Protein AF-A0A2P2JNW7-F1 (afdb_monomer)

Sequence (294 aa):
MGSSSSLTTTSSTQQMDSSTATILDMIHTLRSAFRAVDFAQVEANLVAREGAWKRAVKAKETEMRMIKKNYQILKHDLETRVKEMEIVEENYNINKLEVSKLNDEINKRDLQILGLKESKSRAENEVERYRKKFQELDERILILEKDLLLNSGEPPGLKSATISMDELEEKNASENGKKCEKIDNGKAEAWLSDTAGNINLEVNEQNANEETGCKRPLPEDVVDIVDSDDDHPPHDICSVKKHKSLCQLIEHISSVSCSTSSSSDSDDDMDSLLEIPFLAPMFLQGKQAKTSQR

pLDDT: mean 71.57, std 22.51, range [39.97, 98.75]

Solvent-accessible surface area (backbone atoms only — not comparable to full-atom values): 19919 Å² total; per-residue (Å²): 133,88,79,89,80,85,83,83,90,77,89,89,65,75,71,61,56,58,55,51,49,51,51,50,50,50,51,48,50,55,55,61,72,52,48,72,65,59,54,51,52,52,50,52,51,50,53,51,50,52,53,51,49,55,51,51,52,51,52,51,53,52,50,53,52,50,53,54,51,51,50,53,52,52,51,52,51,51,57,50,53,50,53,54,48,52,52,52,52,51,50,50,53,52,52,52,51,51,52,51,51,51,49,54,52,49,54,53,49,51,54,50,52,51,54,50,51,52,51,49,52,54,51,54,54,49,52,53,52,52,50,51,54,49,52,57,48,53,54,50,49,57,50,51,54,53,52,48,65,69,67,61,76,71,72,97,82,76,91,75,79,85,80,81,84,84,79,77,86,76,86,86,83,77,76,93,70,78,77,82,69,85,75,87,69,84,81,91,78,87,79,86,80,92,75,88,83,91,79,89,80,88,80,88,83,90,85,89,80,84,90,83,81,96,73,83,84,78,94,86,76,84,75,81,80,80,81,79,82,75,84,73,81,83,77,85,83,82,74,92,76,76,86,70,53,75,69,58,57,56,52,55,66,62,56,70,77,73,75,88,76,83,77,90,80,81,90,82,87,88,83,84,86,80,86,76,81,80,84,74,84,82,78,84,80,84,85,89,84,77,93,79,88,127

Secondary structure (DSSP, 8-state):
-----------SSHHHHHHHHHHHHHHHHHHHHS-HHHHHHHHHHHHHHHHHHHHHHHHHHHHHHHHHHHHHHHHHHHHHHHHHHHHHHHHHHHHHHHHHHHHHHHHHHHHHHHHHHHHHHHHHHHHHHHHHHHHHHHHHHHHHHHHHHHHS---S--------SS----S--------------------------------------------PPP--------------PPP----------HHHHHHHHHHTTS------------------------------------

Structure (mmCIF, N/CA/C/O backbone):
data_AF-A0A2P2JNW7-F1
#
_entry.id   AF-A0A2P2JNW7-F1
#
loop_
_atom_site.group_PDB
_atom_site.id
_atom_site.type_symbol
_atom_site.label_atom_id
_atom_site.label_alt_id
_atom_site.label_comp_id
_atom_site.label_asym_id
_atom_site.label_entity_id
_atom_site.label_seq_id
_atom_site.pdbx_PDB_ins_code
_atom_site.Cartn_x
_atom_site.Cartn_y
_atom_site.Cartn_z
_atom_site.occupancy
_atom_site.B_iso_or_equiv
_atom_site.auth_seq_id
_atom_site.auth_comp_id
_atom_site.auth_asym_id
_atom_site.auth_atom_id
_atom_site.pdbx_PDB_model_num
ATOM 1 N N . MET A 1 1 ? 99.108 -25.849 -93.444 1.00 42.59 1 MET A N 1
ATOM 2 C CA . MET A 1 1 ? 97.964 -25.939 -94.373 1.00 42.59 1 MET A CA 1
ATOM 3 C C . MET A 1 1 ? 96.750 -26.414 -93.600 1.00 42.59 1 MET A C 1
ATOM 5 O O . MET A 1 1 ? 96.892 -27.403 -92.901 1.00 42.59 1 MET A O 1
ATOM 9 N N . GLY A 1 2 ? 95.619 -25.718 -93.769 1.00 44.12 2 GLY A N 1
ATOM 10 C CA . GLY A 1 2 ? 94.263 -26.164 -93.416 1.00 44.12 2 GLY A CA 1
ATOM 11 C C . GLY A 1 2 ? 93.912 -26.130 -91.923 1.00 44.12 2 GLY A C 1
ATOM 12 O O . GLY A 1 2 ? 94.710 -26.531 -91.094 1.00 44.12 2 GLY A O 1
ATOM 13 N N . SER A 1 3 ? 92.746 -25.677 -91.478 1.00 43.59 3 SER A N 1
ATOM 14 C CA . SER A 1 3 ? 91.597 -25.100 -92.169 1.00 43.59 3 SER A CA 1
ATOM 15 C C . SER A 1 3 ? 90.779 -24.334 -91.135 1.00 43.59 3 SER A C 1
ATOM 17 O O . SER A 1 3 ? 90.562 -24.801 -90.020 1.00 43.59 3 SER A O 1
ATOM 19 N N . SER A 1 4 ? 90.322 -23.157 -91.535 1.00 49.28 4 SER A N 1
ATOM 20 C CA . SER A 1 4 ? 89.314 -22.350 -90.864 1.00 49.28 4 SER A CA 1
ATOM 21 C C . SER A 1 4 ? 87.972 -23.088 -90.844 1.00 49.28 4 SER A C 1
ATOM 23 O O . SER A 1 4 ? 87.576 -23.688 -91.842 1.00 49.28 4 SER A O 1
ATOM 25 N N . SER A 1 5 ? 87.227 -22.995 -89.745 1.00 49.88 5 SER A N 1
ATOM 26 C CA . SER A 1 5 ? 85.776 -23.209 -89.743 1.00 49.88 5 SER A CA 1
ATOM 27 C C . SER A 1 5 ? 85.146 -22.266 -88.729 1.00 49.88 5 SER A C 1
ATOM 29 O O . SER A 1 5 ? 85.148 -22.502 -87.526 1.00 49.88 5 SER A O 1
ATOM 31 N N . SER A 1 6 ? 84.664 -21.146 -89.259 1.00 47.56 6 SER A N 1
ATOM 32 C CA . SER A 1 6 ? 83.781 -20.196 -88.600 1.00 47.56 6 SER A CA 1
ATOM 33 C C . SER A 1 6 ? 82.378 -20.798 -88.514 1.00 47.56 6 SER A C 1
ATOM 35 O O . SER A 1 6 ? 81.739 -20.998 -89.548 1.00 47.56 6 SER A O 1
ATOM 37 N N . LEU A 1 7 ? 81.892 -21.063 -87.301 1.00 45.09 7 LEU A N 1
ATOM 38 C CA . LEU A 1 7 ? 80.475 -21.322 -87.065 1.00 45.09 7 LEU A CA 1
ATOM 39 C C . LEU A 1 7 ? 79.761 -19.981 -86.862 1.00 45.09 7 LEU A C 1
ATOM 41 O O . LEU A 1 7 ? 79.966 -19.287 -85.869 1.00 45.09 7 LEU A O 1
ATOM 45 N N . THR A 1 8 ? 78.937 -19.616 -87.834 1.00 44.38 8 THR A N 1
ATOM 46 C CA . THR A 1 8 ? 77.985 -18.507 -87.784 1.00 44.38 8 THR A CA 1
ATOM 47 C C . THR A 1 8 ? 76.773 -18.898 -86.939 1.00 44.38 8 THR A C 1
ATOM 49 O O . THR A 1 8 ? 75.905 -19.635 -87.399 1.00 44.38 8 THR A O 1
ATOM 52 N N . THR A 1 9 ? 76.688 -18.383 -85.712 1.00 43.97 9 THR A N 1
ATOM 53 C CA . THR A 1 9 ? 75.451 -18.317 -84.921 1.00 43.97 9 THR A CA 1
ATOM 54 C C . THR A 1 9 ? 74.726 -17.010 -85.229 1.00 43.97 9 THR A C 1
ATOM 56 O O . THR A 1 9 ? 74.887 -15.996 -84.557 1.00 43.97 9 THR A O 1
ATOM 59 N N . THR A 1 10 ? 73.905 -17.033 -86.271 1.00 52.47 10 THR A N 1
ATOM 60 C CA . THR A 1 10 ? 72.852 -16.038 -86.501 1.00 52.47 10 THR A CA 1
ATOM 61 C C . THR A 1 10 ? 71.503 -16.741 -86.452 1.00 52.47 10 THR A C 1
ATOM 63 O O . THR A 1 10 ? 71.394 -17.864 -86.938 1.00 52.47 10 THR A O 1
ATOM 66 N N . SER A 1 11 ? 70.499 -16.036 -85.918 1.00 47.97 11 SER A N 1
ATOM 67 C CA . SER A 1 11 ? 69.059 -16.359 -85.952 1.00 47.97 11 SER A CA 1
ATOM 68 C C . SER A 1 11 ? 68.472 -17.021 -84.700 1.00 47.97 11 SER A C 1
ATOM 70 O O . SER A 1 11 ? 67.958 -18.130 -84.753 1.00 47.97 11 SER A O 1
ATOM 72 N N . SER A 1 12 ? 68.459 -16.301 -83.573 1.00 47.50 12 SER A N 1
ATOM 73 C CA . SER A 1 12 ? 67.476 -16.543 -82.499 1.00 47.50 12 SER A CA 1
ATOM 74 C C . SER A 1 12 ? 67.162 -15.267 -81.704 1.00 47.50 12 SER A C 1
ATOM 76 O O . SER A 1 12 ? 67.052 -15.294 -80.482 1.00 47.50 12 SER A O 1
ATOM 78 N N . THR A 1 13 ? 67.043 -14.132 -82.398 1.00 49.69 13 THR A N 1
ATOM 79 C CA . THR A 1 13 ? 66.748 -12.830 -81.766 1.00 49.69 13 THR A CA 1
ATOM 80 C C . THR A 1 13 ? 65.438 -12.210 -82.269 1.00 49.69 13 THR A C 1
ATOM 82 O O . THR A 1 13 ? 64.866 -11.383 -81.584 1.00 49.69 13 THR A O 1
ATOM 85 N N . GLN A 1 14 ? 64.872 -12.659 -83.399 1.00 49.69 14 GLN A N 1
ATOM 86 C CA . GLN A 1 14 ? 63.665 -12.043 -83.986 1.00 49.69 14 GLN A CA 1
ATOM 87 C C . GLN A 1 14 ? 62.316 -12.558 -83.447 1.00 49.69 14 GLN A C 1
ATOM 89 O O . GLN A 1 14 ? 61.286 -11.933 -83.693 1.00 49.69 14 GLN A O 1
ATOM 94 N N . GLN A 1 15 ? 62.278 -13.678 -82.717 1.00 50.31 15 GLN A N 1
ATOM 95 C CA . GLN A 1 15 ? 61.014 -14.236 -82.208 1.00 50.31 15 GLN A CA 1
ATOM 96 C C . GLN A 1 15 ? 60.636 -13.710 -80.809 1.00 50.31 15 GLN A C 1
ATOM 98 O O . GLN A 1 15 ? 59.459 -13.726 -80.456 1.00 50.31 15 GLN A O 1
ATOM 103 N N . MET A 1 16 ? 61.595 -13.187 -80.031 1.00 53.59 16 MET A N 1
ATOM 104 C CA . MET A 1 16 ? 61.292 -12.554 -78.738 1.00 53.59 16 MET A CA 1
ATOM 105 C C . M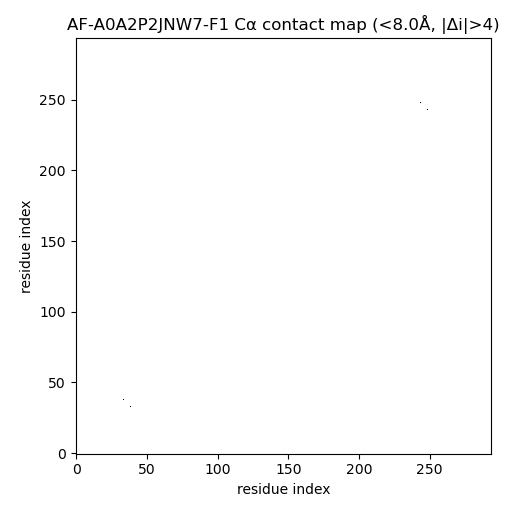ET A 1 16 ? 60.635 -11.180 -78.903 1.00 53.59 16 MET A C 1
ATOM 107 O O . MET A 1 16 ? 59.747 -10.842 -78.123 1.00 53.59 16 MET A O 1
ATOM 111 N N . ASP A 1 17 ? 60.969 -10.424 -79.946 1.00 58.31 17 ASP A N 1
ATOM 112 C CA . ASP A 1 17 ? 60.509 -9.036 -80.083 1.00 58.31 17 ASP A CA 1
ATOM 113 C C . ASP A 1 17 ? 59.004 -8.919 -80.399 1.00 58.31 17 ASP A C 1
ATOM 115 O O . ASP A 1 17 ? 58.335 -8.019 -79.894 1.00 58.31 17 ASP A O 1
ATOM 119 N N . SER A 1 18 ? 58.428 -9.867 -81.152 1.00 68.56 18 SER A N 1
ATOM 120 C CA . SER A 1 18 ? 56.989 -9.870 -81.493 1.00 68.56 18 SER A CA 1
ATOM 121 C C . SER A 1 18 ? 56.087 -10.293 -80.327 1.00 68.56 18 SER A C 1
ATOM 123 O O . SER A 1 18 ? 55.027 -9.702 -80.101 1.00 68.56 18 SER A O 1
ATOM 125 N N . SER A 1 19 ? 56.528 -11.283 -79.546 1.00 75.25 19 SER A N 1
ATOM 126 C CA . SER A 1 19 ? 55.846 -11.713 -78.321 1.00 75.25 19 SER A CA 1
ATOM 127 C C . SER A 1 19 ? 55.886 -10.606 -77.267 1.00 75.25 19 SER A C 1
ATOM 129 O O . SER A 1 19 ? 54.864 -10.260 -76.677 1.00 75.25 19 SER A O 1
ATOM 131 N N . THR A 1 20 ? 57.048 -9.964 -77.111 1.00 78.44 20 THR A N 1
ATOM 132 C CA . THR A 1 20 ? 57.220 -8.847 -76.176 1.00 78.44 20 THR A CA 1
ATOM 133 C C . THR A 1 20 ? 56.363 -7.645 -76.582 1.00 78.44 20 THR A C 1
ATOM 135 O O . THR A 1 20 ? 55.715 -7.050 -75.726 1.00 78.44 20 THR A O 1
ATOM 138 N N . ALA A 1 21 ? 56.267 -7.331 -77.878 1.00 78.69 21 ALA A N 1
ATOM 139 C CA . ALA A 1 21 ? 55.388 -6.274 -78.382 1.00 78.69 21 ALA A CA 1
ATOM 140 C C . ALA A 1 21 ? 53.896 -6.570 -78.142 1.00 78.69 21 ALA A C 1
ATOM 142 O O . ALA A 1 21 ? 53.164 -5.691 -77.696 1.00 78.69 21 ALA A O 1
ATOM 143 N N . THR A 1 22 ? 53.454 -7.812 -78.364 1.00 85.69 22 THR A N 1
ATOM 144 C CA . THR A 1 22 ? 52.058 -8.227 -78.123 1.00 85.69 22 THR A CA 1
ATOM 145 C C . THR A 1 22 ? 51.701 -8.145 -76.638 1.00 85.69 22 THR A C 1
ATOM 147 O O . THR A 1 22 ? 50.639 -7.647 -76.271 1.00 85.69 22 THR A O 1
ATOM 150 N N . ILE A 1 23 ? 52.613 -8.576 -75.761 1.00 83.50 23 ILE A N 1
ATOM 151 C CA . ILE A 1 23 ? 52.447 -8.469 -74.308 1.00 83.50 23 ILE A CA 1
ATOM 152 C C . ILE A 1 23 ? 52.393 -6.998 -73.877 1.00 83.50 23 ILE A C 1
ATOM 154 O O . ILE A 1 23 ? 51.550 -6.638 -73.059 1.00 83.50 23 ILE A O 1
ATOM 158 N N . LEU A 1 24 ? 53.242 -6.130 -74.435 1.00 86.62 24 LEU A N 1
ATOM 159 C CA . LEU A 1 24 ? 53.223 -4.694 -74.139 1.00 86.62 24 LEU A CA 1
ATOM 160 C C . LEU A 1 24 ? 51.922 -4.021 -74.592 1.00 86.62 24 LEU A C 1
ATOM 162 O O . LEU A 1 24 ? 51.399 -3.186 -73.856 1.00 86.62 24 LEU A O 1
ATOM 166 N N . ASP A 1 25 ? 51.371 -4.409 -75.741 1.00 87.06 25 ASP A N 1
ATOM 167 C CA . ASP A 1 25 ? 50.099 -3.883 -76.245 1.00 87.06 25 ASP A CA 1
ATOM 168 C C . ASP A 1 25 ? 48.903 -4.376 -75.414 1.00 87.06 25 ASP A C 1
ATOM 170 O O . ASP A 1 25 ? 48.018 -3.599 -75.052 1.00 87.06 25 ASP A O 1
ATOM 174 N N . MET A 1 26 ? 48.926 -5.641 -74.980 1.00 85.38 26 MET A N 1
ATOM 175 C CA . MET A 1 26 ? 47.966 -6.159 -74.001 1.00 85.38 26 MET A CA 1
ATOM 176 C C . MET A 1 26 ? 48.063 -5.412 -72.666 1.00 85.38 26 MET A C 1
ATOM 178 O O . MET A 1 26 ? 47.038 -5.027 -72.106 1.00 85.38 26 MET A O 1
ATOM 182 N N . ILE A 1 27 ? 49.277 -5.165 -72.163 1.00 81.75 27 ILE A N 1
ATOM 183 C CA . ILE A 1 27 ? 49.512 -4.395 -70.932 1.00 81.75 27 ILE A CA 1
ATOM 184 C C . ILE A 1 27 ? 49.021 -2.954 -71.094 1.00 81.75 27 ILE A C 1
ATOM 186 O O . ILE A 1 27 ? 48.422 -2.409 -70.167 1.00 81.75 27 ILE A O 1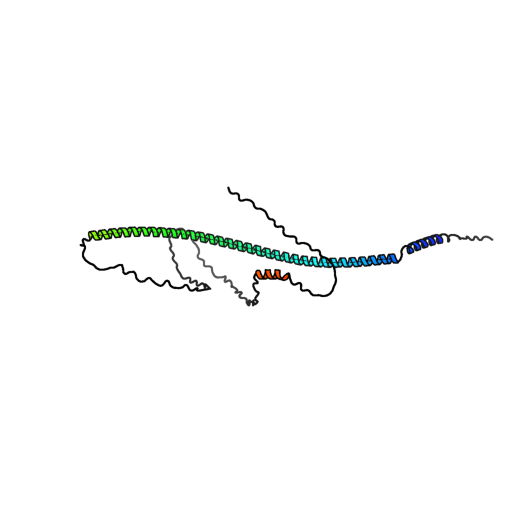
ATOM 190 N N . HIS A 1 28 ? 49.245 -2.330 -72.249 1.00 82.75 28 HIS A N 1
ATOM 191 C CA . HIS A 1 28 ? 48.782 -0.975 -72.531 1.00 82.75 28 HIS A CA 1
ATOM 192 C C . HIS A 1 28 ? 47.255 -0.914 -72.643 1.00 82.75 28 HIS A C 1
ATOM 194 O O . HIS A 1 28 ? 46.634 -0.037 -72.051 1.00 82.75 28 HIS A O 1
ATOM 200 N N . THR A 1 29 ? 46.639 -1.883 -73.319 1.00 83.69 29 THR A N 1
ATOM 201 C CA . THR A 1 29 ? 45.181 -2.021 -73.427 1.00 83.69 29 THR A CA 1
ATOM 202 C C . THR A 1 29 ? 44.550 -2.235 -72.056 1.00 83.69 29 THR A C 1
ATOM 204 O O . THR A 1 29 ? 43.586 -1.558 -71.720 1.00 83.69 29 THR A O 1
ATOM 207 N N . LEU A 1 30 ? 45.132 -3.095 -71.216 1.00 76.88 30 LEU A N 1
ATOM 208 C CA . LEU A 1 30 ? 44.707 -3.287 -69.826 1.00 76.88 30 LEU A CA 1
ATOM 209 C C . LEU A 1 30 ? 44.869 -2.009 -68.998 1.00 76.88 30 LEU A C 1
ATOM 211 O O . LEU A 1 30 ? 43.956 -1.629 -68.272 1.00 76.88 30 LEU A O 1
ATOM 215 N N . ARG A 1 31 ? 46.000 -1.306 -69.128 1.00 76.31 31 ARG A N 1
ATOM 216 C CA . ARG A 1 31 ? 46.229 -0.023 -68.444 1.00 76.31 31 ARG A CA 1
ATOM 217 C C . ARG A 1 31 ? 45.290 1.082 -68.921 1.00 76.31 31 ARG A C 1
ATOM 219 O O . ARG A 1 31 ? 44.914 1.923 -68.120 1.00 76.31 31 ARG A O 1
ATOM 226 N N . SER A 1 32 ? 44.910 1.082 -70.194 1.00 73.06 32 SER A N 1
ATOM 227 C CA . SER A 1 32 ? 43.963 2.038 -70.771 1.00 73.06 32 SER A CA 1
ATOM 228 C C . SER A 1 32 ? 42.509 1.691 -70.432 1.00 73.06 32 SER A C 1
ATOM 230 O O . SER A 1 32 ? 41.686 2.596 -70.282 1.00 73.06 32 SER A O 1
ATOM 232 N N . ALA A 1 33 ? 42.202 0.399 -70.264 1.00 78.88 33 ALA A N 1
ATOM 233 C CA . ALA A 1 33 ? 40.885 -0.095 -69.875 1.00 78.88 33 ALA A CA 1
ATOM 234 C C . ALA A 1 33 ? 40.486 0.352 -68.463 1.00 78.88 33 ALA A C 1
ATOM 236 O O . ALA A 1 33 ? 39.302 0.553 -68.209 1.00 78.88 33 ALA A O 1
ATOM 237 N N . PHE A 1 34 ? 41.456 0.566 -67.571 1.00 80.88 34 PHE A N 1
ATOM 238 C CA . PHE A 1 34 ? 41.206 1.197 -66.282 1.00 80.88 34 PHE A CA 1
ATOM 239 C C . PHE A 1 34 ? 41.558 2.678 -66.336 1.00 80.88 34 PHE A C 1
ATOM 241 O O . PHE A 1 34 ? 42.724 3.070 -66.256 1.00 80.88 34 PHE A O 1
ATOM 248 N N . ARG A 1 35 ? 40.539 3.531 -66.448 1.00 85.88 35 ARG A N 1
ATOM 249 C CA . ARG A 1 35 ? 40.764 4.974 -66.400 1.00 85.88 35 ARG A CA 1
ATOM 250 C C . ARG A 1 35 ? 41.117 5.350 -64.967 1.00 85.88 35 ARG A C 1
ATOM 252 O O . ARG A 1 35 ? 40.464 4.914 -64.024 1.00 85.88 35 ARG A O 1
ATOM 259 N N . ALA A 1 36 ? 42.104 6.227 -64.793 1.00 85.31 36 ALA A N 1
ATOM 260 C CA . ALA A 1 36 ? 42.444 6.783 -63.479 1.00 85.31 36 ALA A CA 1
ATOM 261 C C . ALA A 1 36 ? 41.218 7.386 -62.755 1.00 85.31 36 ALA A C 1
ATOM 263 O O . ALA A 1 36 ? 41.136 7.359 -61.531 1.00 85.31 36 ALA A O 1
ATOM 264 N N . VAL A 1 37 ? 40.238 7.867 -63.528 1.00 88.44 37 VAL A N 1
ATOM 265 C CA . VAL A 1 37 ? 38.952 8.384 -63.043 1.00 88.44 37 VAL A CA 1
ATOM 266 C C . VAL A 1 37 ? 38.117 7.313 -62.332 1.00 88.44 37 VAL A C 1
ATOM 268 O O . VAL A 1 37 ? 37.522 7.607 -61.299 1.00 88.44 37 VAL A O 1
ATOM 271 N N . ASP A 1 38 ? 38.102 6.071 -62.824 1.00 88.19 38 ASP A N 1
ATOM 272 C CA . ASP A 1 38 ? 37.315 4.989 -62.219 1.00 88.19 38 ASP A CA 1
ATOM 273 C C . ASP A 1 38 ? 37.894 4.598 -60.851 1.00 88.19 38 ASP A C 1
ATOM 275 O O . ASP A 1 38 ? 37.152 4.399 -59.888 1.00 88.19 38 ASP A O 1
ATOM 279 N N . PHE A 1 39 ? 39.226 4.569 -60.730 1.00 88.44 39 PHE A N 1
ATOM 280 C CA . PHE A 1 39 ? 39.898 4.345 -59.448 1.00 88.44 39 PHE A CA 1
ATOM 281 C C . PHE A 1 39 ? 39.638 5.474 -58.453 1.00 88.44 39 PHE A C 1
ATOM 283 O O . PHE A 1 39 ? 39.285 5.191 -57.309 1.00 88.44 39 PHE A O 1
ATOM 290 N N . ALA A 1 40 ? 39.743 6.733 -58.887 1.00 90.62 40 ALA A N 1
ATOM 291 C CA . ALA A 1 40 ? 39.442 7.884 -58.038 1.00 90.62 40 ALA A CA 1
ATOM 292 C C . ALA A 1 40 ? 37.983 7.861 -57.547 1.00 90.62 40 ALA A C 1
ATOM 294 O O . ALA A 1 40 ? 37.710 8.159 -56.385 1.00 90.62 40 ALA A O 1
ATOM 295 N N . GLN A 1 41 ? 37.042 7.446 -58.401 1.00 94.31 41 GLN A N 1
ATOM 296 C CA . GLN A 1 41 ? 35.639 7.295 -58.020 1.00 94.31 41 GLN A CA 1
ATOM 297 C C . GLN A 1 41 ? 35.437 6.180 -56.984 1.00 94.31 41 GLN A C 1
ATOM 299 O O . GLN A 1 41 ? 34.681 6.356 -56.026 1.00 94.31 41 GLN A O 1
ATOM 304 N N . VAL A 1 42 ? 36.094 5.030 -57.156 1.00 94.81 42 VAL A N 1
ATOM 305 C CA . VAL A 1 42 ? 36.044 3.932 -56.177 1.00 94.81 42 VAL A CA 1
ATOM 306 C C . VAL A 1 42 ? 36.652 4.370 -54.845 1.00 94.81 42 VAL A C 1
ATOM 308 O O . VAL A 1 42 ? 36.053 4.117 -53.801 1.00 94.81 42 VAL A O 1
ATOM 311 N N . GLU A 1 43 ? 37.786 5.069 -54.867 1.00 95.19 43 GLU A N 1
ATOM 312 C CA . GLU A 1 43 ? 38.432 5.608 -53.670 1.00 95.19 43 GLU A CA 1
ATOM 313 C C . GLU A 1 43 ? 37.521 6.604 -52.942 1.00 95.19 43 GLU A C 1
ATOM 315 O O . GLU A 1 43 ? 37.263 6.441 -51.749 1.00 95.19 43 GLU A O 1
ATOM 320 N N . ALA A 1 44 ? 36.930 7.562 -53.663 1.00 96.44 44 ALA A N 1
ATOM 321 C CA . ALA A 1 44 ? 35.972 8.510 -53.099 1.00 96.44 44 ALA A CA 1
ATOM 322 C C . ALA A 1 44 ? 34.761 7.800 -52.466 1.00 96.44 44 ALA A C 1
ATOM 324 O O . ALA A 1 44 ? 34.348 8.139 -51.354 1.00 96.44 44 ALA A O 1
ATOM 325 N N . ASN A 1 45 ? 34.222 6.772 -53.130 1.00 97.69 45 ASN A N 1
ATOM 326 C CA . ASN A 1 45 ? 33.118 5.968 -52.605 1.00 97.69 45 ASN A CA 1
ATOM 327 C C . ASN A 1 45 ? 33.509 5.200 -51.330 1.00 97.69 45 ASN A C 1
ATOM 329 O O . ASN A 1 45 ? 32.709 5.117 -50.393 1.00 97.69 45 ASN A O 1
ATOM 333 N N . LEU A 1 46 ? 34.720 4.636 -51.277 1.00 97.56 46 LEU A N 1
ATOM 334 C CA . LEU A 1 46 ? 35.229 3.928 -50.101 1.00 97.56 46 LEU A CA 1
ATOM 335 C C . LEU A 1 46 ? 35.428 4.882 -48.920 1.00 97.56 46 LEU A C 1
ATOM 337 O O . LEU A 1 46 ? 34.946 4.581 -47.828 1.00 97.56 46 LEU A O 1
ATOM 341 N N . VAL A 1 47 ? 36.035 6.050 -49.145 1.00 97.94 47 VAL A N 1
ATOM 342 C CA . VAL A 1 47 ? 36.217 7.091 -48.118 1.00 97.94 47 VAL A CA 1
ATOM 343 C C . VAL A 1 47 ? 34.866 7.594 -47.602 1.00 97.94 47 VAL A C 1
ATOM 345 O O . VAL A 1 47 ? 34.660 7.704 -46.391 1.00 97.94 47 VAL A O 1
ATOM 348 N N . ALA A 1 48 ? 33.902 7.842 -48.495 1.00 98.06 48 ALA A N 1
ATOM 349 C CA . ALA A 1 48 ? 32.555 8.261 -48.110 1.00 98.06 48 ALA A CA 1
ATOM 350 C C . ALA A 1 48 ? 31.845 7.195 -47.258 1.00 98.06 48 ALA A C 1
ATOM 352 O O . ALA A 1 48 ? 31.250 7.514 -46.223 1.00 98.06 48 ALA A O 1
ATOM 353 N N . ARG A 1 49 ? 31.942 5.917 -47.652 1.00 98.38 49 ARG A N 1
ATOM 354 C CA . ARG A 1 49 ? 31.371 4.791 -46.900 1.00 98.38 49 ARG A CA 1
ATOM 355 C C . ARG A 1 49 ? 32.046 4.613 -45.540 1.00 98.38 49 ARG A C 1
ATOM 357 O O . ARG A 1 49 ? 31.345 4.402 -44.551 1.00 98.38 49 ARG A O 1
ATOM 364 N N . GLU A 1 50 ? 33.369 4.734 -45.467 1.00 97.81 50 GLU A N 1
ATOM 365 C CA . GLU A 1 50 ? 34.118 4.683 -44.208 1.00 97.81 50 GLU A CA 1
ATOM 366 C C . GLU A 1 50 ? 33.678 5.810 -43.262 1.00 97.81 50 GLU A C 1
ATOM 368 O O . GLU A 1 50 ? 33.388 5.567 -42.089 1.00 97.81 50 GLU A O 1
ATOM 373 N N . GLY A 1 51 ? 33.551 7.036 -43.777 1.00 98.25 51 GLY A N 1
ATOM 374 C CA . GLY A 1 51 ? 33.056 8.182 -43.015 1.00 98.25 51 GLY A CA 1
ATOM 375 C C . GLY A 1 51 ? 31.617 7.997 -42.520 1.00 98.25 51 GLY A C 1
ATOM 376 O O . GLY A 1 51 ? 31.307 8.322 -41.370 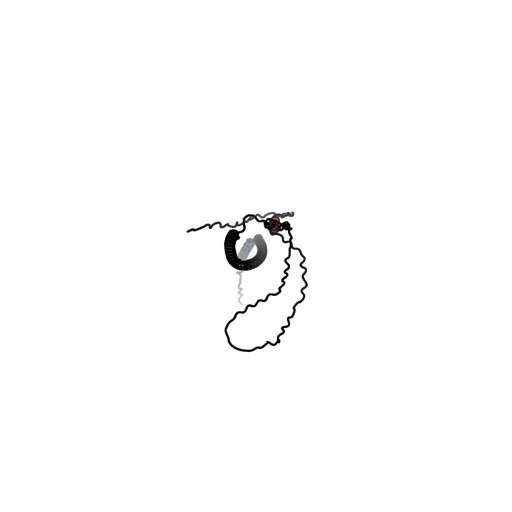1.00 98.25 51 GLY A O 1
ATOM 377 N N . ALA A 1 52 ? 30.732 7.440 -43.351 1.00 98.38 52 ALA A N 1
ATOM 378 C CA . ALA A 1 52 ? 29.362 7.109 -42.959 1.00 98.38 52 ALA A CA 1
ATOM 379 C C . ALA A 1 52 ? 29.327 6.048 -41.848 1.00 98.38 52 ALA A C 1
ATOM 381 O O . ALA A 1 52 ? 28.649 6.239 -40.837 1.00 98.38 52 ALA A O 1
ATOM 382 N N . TRP A 1 53 ? 30.111 4.975 -41.983 1.00 98.38 53 TRP A N 1
ATOM 383 C CA . TRP A 1 53 ? 30.178 3.911 -40.984 1.00 98.38 53 TRP A CA 1
ATOM 384 C C . TRP A 1 53 ? 30.755 4.405 -39.651 1.00 98.38 53 TRP A C 1
ATOM 386 O O . TRP A 1 53 ? 30.178 4.134 -38.600 1.00 98.38 53 TRP A O 1
ATOM 396 N N . LYS A 1 54 ? 31.809 5.234 -39.672 1.00 98.62 54 LYS A N 1
ATOM 397 C CA . LYS A 1 54 ? 32.360 5.873 -38.460 1.00 98.62 54 LYS A CA 1
ATOM 398 C C . LYS A 1 54 ? 31.321 6.720 -37.718 1.00 98.62 54 LYS A C 1
ATOM 400 O O . LYS A 1 54 ? 31.280 6.692 -36.488 1.00 98.62 54 LYS A O 1
ATOM 405 N N . ARG A 1 55 ? 30.474 7.467 -38.437 1.00 98.38 55 ARG A N 1
ATOM 406 C CA . ARG A 1 55 ? 29.376 8.238 -37.824 1.00 98.38 55 ARG A CA 1
ATOM 407 C C . ARG A 1 55 ? 28.308 7.326 -37.223 1.00 98.38 55 ARG A C 1
ATOM 409 O O . ARG A 1 55 ? 27.892 7.563 -36.093 1.00 98.38 55 ARG A O 1
ATOM 416 N N . ALA A 1 56 ? 27.921 6.267 -37.933 1.00 98.31 56 ALA A N 1
ATOM 417 C CA . ALA A 1 56 ? 26.945 5.295 -37.443 1.00 98.31 56 ALA A CA 1
ATOM 418 C C . ALA A 1 56 ? 27.425 4.574 -36.170 1.00 98.31 56 ALA A C 1
ATOM 420 O O . ALA A 1 56 ? 26.660 4.443 -35.215 1.00 98.31 56 ALA A O 1
ATOM 421 N N . VAL A 1 57 ? 28.701 4.173 -36.118 1.00 98.44 57 VAL A N 1
ATOM 422 C CA . VAL A 1 57 ? 29.313 3.567 -34.923 1.00 98.44 57 VAL A CA 1
ATOM 423 C C . VAL A 1 57 ? 29.259 4.535 -33.740 1.00 98.44 57 VAL A C 1
ATOM 425 O O . VAL A 1 57 ? 28.749 4.168 -32.686 1.00 98.44 57 VAL A O 1
ATOM 428 N N . LYS A 1 58 ? 29.672 5.797 -33.926 1.00 98.50 58 LYS A N 1
ATOM 429 C CA . LYS A 1 58 ? 29.589 6.820 -32.868 1.00 98.50 58 LYS A CA 1
ATOM 430 C C . LYS A 1 58 ? 28.156 7.052 -32.379 1.00 98.50 58 LYS A C 1
ATOM 432 O O . LYS A 1 58 ? 27.940 7.160 -31.175 1.00 98.50 58 LYS A O 1
ATOM 437 N N . ALA A 1 59 ? 27.178 7.094 -33.284 1.00 98.50 59 ALA A N 1
ATOM 438 C CA . ALA A 1 59 ? 25.769 7.241 -32.918 1.00 98.50 59 ALA A CA 1
ATOM 439 C C . ALA A 1 59 ? 25.274 6.053 -32.069 1.00 98.50 59 ALA A C 1
ATOM 441 O O . ALA A 1 59 ? 24.621 6.241 -31.039 1.00 98.50 59 ALA A O 1
ATOM 442 N N . LYS A 1 60 ? 25.655 4.824 -32.438 1.00 98.50 60 LYS A N 1
ATOM 443 C CA . LYS A 1 60 ? 25.323 3.623 -31.659 1.00 98.50 60 LYS A CA 1
ATOM 444 C C . LYS A 1 60 ? 26.030 3.574 -30.307 1.00 98.50 60 LYS A C 1
ATOM 446 O O . LYS A 1 60 ? 25.422 3.158 -29.324 1.00 98.50 60 LYS A O 1
ATOM 451 N N . GLU A 1 61 ? 27.262 4.062 -30.207 1.00 98.69 61 GLU A N 1
ATOM 452 C CA . GLU A 1 61 ? 27.961 4.201 -28.924 1.00 98.69 61 GLU A CA 1
ATOM 453 C C . GLU A 1 61 ? 27.255 5.186 -27.985 1.00 98.69 61 GLU A C 1
ATOM 455 O O . GLU A 1 61 ? 27.148 4.930 -26.782 1.00 98.69 61 GLU A O 1
ATOM 460 N N . THR A 1 62 ? 26.748 6.306 -28.509 1.00 98.44 62 THR A N 1
ATOM 461 C CA . THR A 1 62 ? 25.982 7.265 -27.702 1.00 98.44 62 THR A CA 1
ATOM 462 C C . THR A 1 62 ? 24.641 6.694 -27.254 1.00 98.44 62 THR A C 1
ATOM 464 O O . THR A 1 62 ? 24.288 6.844 -26.085 1.00 98.44 62 THR A O 1
ATOM 467 N N . GLU A 1 63 ? 23.938 5.978 -28.134 1.00 98.44 63 GLU A N 1
ATOM 468 C CA . GLU A 1 63 ? 22.680 5.295 -27.812 1.00 98.44 63 GLU A CA 1
ATOM 469 C C . GLU A 1 63 ? 22.897 4.247 -26.711 1.00 98.44 63 GLU A C 1
ATOM 471 O O . GLU A 1 63 ? 22.230 4.278 -25.677 1.00 98.44 63 GLU A O 1
ATOM 476 N N . MET A 1 64 ? 23.916 3.394 -26.861 1.00 98.50 64 MET A N 1
ATOM 477 C CA . MET A 1 64 ? 24.290 2.389 -25.863 1.00 98.50 64 MET A CA 1
ATOM 478 C C . MET A 1 64 ? 24.629 3.023 -24.508 1.00 98.50 64 MET A C 1
ATOM 480 O O . MET A 1 64 ? 24.260 2.505 -23.453 1.00 98.50 64 MET A O 1
ATOM 484 N N . ARG A 1 65 ? 25.304 4.179 -24.515 1.00 98.69 65 ARG A N 1
ATOM 485 C CA . ARG A 1 65 ? 25.615 4.928 -23.292 1.00 98.69 65 ARG A CA 1
ATOM 486 C C . ARG A 1 65 ? 24.349 5.424 -22.591 1.00 98.69 65 ARG A C 1
ATOM 488 O O . ARG A 1 65 ? 24.279 5.342 -21.366 1.00 98.69 65 ARG A O 1
ATOM 495 N N . MET A 1 66 ? 23.368 5.925 -23.340 1.00 98.56 66 MET A N 1
ATOM 496 C CA . MET A 1 66 ? 22.087 6.380 -22.787 1.00 98.56 66 MET A CA 1
ATOM 497 C C . MET A 1 66 ? 21.258 5.210 -22.257 1.00 98.56 66 MET A C 1
ATOM 499 O O . MET A 1 66 ? 20.793 5.270 -21.123 1.00 98.56 66 MET A O 1
ATOM 503 N N . ILE A 1 67 ? 21.169 4.106 -23.006 1.00 98.56 67 ILE A N 1
ATOM 504 C CA . ILE A 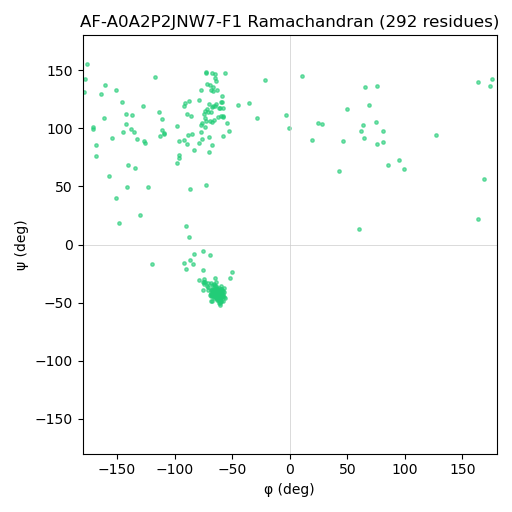1 67 ? 20.498 2.875 -22.560 1.00 98.56 67 ILE A CA 1
ATOM 505 C C . ILE A 1 67 ? 21.121 2.366 -21.259 1.00 98.56 67 ILE A C 1
ATOM 507 O O . ILE A 1 67 ? 20.404 2.059 -20.310 1.00 98.56 67 ILE A O 1
ATOM 511 N N . LYS A 1 68 ? 22.456 2.340 -21.167 1.00 98.69 68 LYS A N 1
ATOM 512 C CA . LYS A 1 68 ? 23.154 1.926 -19.945 1.00 98.69 68 LYS A CA 1
ATOM 513 C C . LYS A 1 68 ? 22.810 2.825 -18.757 1.00 98.69 68 LYS A C 1
ATOM 515 O O . LYS A 1 68 ? 22.592 2.306 -17.667 1.00 98.69 68 LYS A O 1
ATOM 520 N N . LYS A 1 69 ? 22.751 4.149 -18.945 1.00 98.69 69 LYS A N 1
ATOM 521 C CA . LYS A 1 69 ? 22.333 5.088 -17.889 1.00 98.69 69 LYS A CA 1
ATOM 522 C C . LYS A 1 69 ? 20.884 4.842 -17.464 1.00 98.69 69 LYS A C 1
ATOM 524 O O . LYS A 1 69 ? 20.630 4.704 -16.273 1.00 98.69 69 LYS A O 1
ATOM 529 N N . ASN A 1 70 ? 19.969 4.710 -18.423 1.00 98.56 70 ASN A N 1
ATOM 530 C CA . ASN A 1 70 ? 18.553 4.451 -18.158 1.00 98.56 70 ASN A CA 1
ATOM 531 C C . ASN A 1 70 ? 18.350 3.130 -17.409 1.00 98.56 70 ASN A C 1
ATOM 533 O O . ASN A 1 70 ? 17.571 3.080 -16.464 1.00 98.56 70 ASN A O 1
ATOM 537 N N . TYR A 1 71 ? 19.099 2.087 -17.771 1.00 98.62 71 TYR A N 1
ATOM 538 C CA . TYR A 1 71 ? 19.082 0.813 -17.058 1.00 98.62 71 TYR A CA 1
ATOM 539 C C . TYR A 1 71 ? 19.505 0.964 -15.591 1.00 98.62 71 TYR A C 1
ATOM 541 O O . TYR A 1 71 ? 18.858 0.401 -14.716 1.00 98.62 71 TYR A O 1
ATOM 549 N N . GLN A 1 72 ? 20.554 1.742 -15.299 1.00 98.69 72 GLN A N 1
ATOM 550 C CA . GLN A 1 72 ? 20.979 1.976 -13.912 1.00 98.69 72 GLN A CA 1
ATOM 551 C C . GLN A 1 72 ? 19.932 2.757 -13.110 1.00 98.69 72 GLN A C 1
ATOM 553 O O . GLN A 1 72 ? 19.675 2.413 -11.960 1.00 98.69 72 GLN A O 1
ATOM 558 N N . ILE A 1 73 ? 19.304 3.767 -13.722 1.00 98.56 73 ILE A N 1
ATOM 559 C CA . ILE A 1 73 ? 18.218 4.530 -13.090 1.00 98.56 73 ILE A CA 1
ATOM 560 C C . ILE A 1 73 ? 17.043 3.604 -12.772 1.00 98.56 73 ILE A C 1
ATOM 562 O O . ILE A 1 73 ? 16.585 3.569 -11.635 1.00 98.56 73 ILE A O 1
ATOM 566 N N . LEU A 1 74 ? 16.600 2.811 -13.750 1.00 98.69 74 LEU A N 1
ATOM 567 C CA . LEU A 1 74 ? 15.487 1.881 -13.573 1.00 98.69 74 LEU A CA 1
ATOM 568 C C . LEU A 1 74 ? 15.799 0.807 -12.527 1.00 98.69 74 LEU A C 1
ATOM 570 O O . LEU A 1 74 ? 14.933 0.445 -11.739 1.00 98.69 74 LEU A O 1
ATOM 574 N N . LYS A 1 75 ? 17.039 0.312 -12.495 1.00 98.69 75 LYS A N 1
ATOM 575 C CA . LYS A 1 75 ? 17.488 -0.646 -11.485 1.00 98.69 75 LYS A CA 1
ATOM 576 C C . LYS A 1 75 ? 17.389 -0.053 -10.077 1.00 98.69 75 LYS A C 1
ATOM 578 O O . LYS A 1 75 ? 16.844 -0.699 -9.191 1.00 98.69 75 LYS A O 1
ATOM 583 N N . HIS A 1 76 ? 17.875 1.172 -9.888 1.00 98.50 76 HIS A N 1
ATOM 584 C CA . HIS A 1 76 ? 17.798 1.858 -8.599 1.00 98.50 76 HIS A CA 1
ATOM 585 C C . HIS A 1 76 ? 16.347 2.157 -8.181 1.00 98.50 76 HIS A C 1
ATOM 587 O O . HIS A 1 76 ? 15.989 1.983 -7.017 1.00 98.50 76 HIS A O 1
ATOM 593 N N . ASP A 1 77 ? 15.500 2.591 -9.119 1.00 98.50 77 ASP A N 1
ATOM 594 C CA . ASP A 1 77 ? 14.068 2.807 -8.871 1.00 98.50 77 ASP A CA 1
ATOM 595 C C . ASP A 1 77 ? 13.376 1.513 -8.419 1.00 98.50 77 ASP A C 1
ATOM 597 O O . ASP A 1 77 ? 12.681 1.494 -7.405 1.00 98.50 77 ASP A O 1
ATOM 601 N N . LEU A 1 78 ? 13.654 0.397 -9.101 1.00 98.56 78 LEU A N 1
ATOM 602 C CA . LEU A 1 78 ? 13.136 -0.916 -8.724 1.00 98.56 78 LEU A CA 1
ATOM 603 C C . LEU A 1 78 ? 13.593 -1.325 -7.315 1.00 98.56 78 LEU A C 1
ATOM 605 O O . LEU A 1 78 ? 12.769 -1.733 -6.503 1.00 98.56 78 LEU A O 1
ATOM 609 N N . GLU A 1 79 ? 14.886 -1.189 -7.010 1.00 98.50 79 GLU A N 1
ATOM 610 C CA . GLU A 1 79 ? 15.440 -1.485 -5.681 1.00 98.50 79 GLU A CA 1
ATOM 611 C C . GLU A 1 79 ? 14.797 -0.619 -4.584 1.00 98.50 79 GLU A C 1
ATOM 613 O O . GLU A 1 79 ? 14.562 -1.097 -3.476 1.00 98.50 79 GLU A O 1
ATOM 618 N N . THR A 1 80 ? 14.475 0.639 -4.893 1.00 98.50 80 THR A N 1
ATOM 619 C CA . THR A 1 80 ? 13.798 1.556 -3.963 1.00 98.50 80 THR A CA 1
ATOM 620 C C . THR A 1 80 ? 12.360 1.109 -3.714 1.00 98.50 80 THR A C 1
ATOM 622 O O . THR A 1 80 ? 11.954 0.950 -2.566 1.00 98.50 80 THR A O 1
ATOM 625 N N . ARG A 1 81 ? 11.611 0.805 -4.778 1.00 98.25 81 ARG A N 1
ATOM 626 C CA . ARG A 1 81 ? 10.218 0.344 -4.683 1.00 98.25 81 ARG A CA 1
ATOM 627 C C . ARG A 1 81 ? 10.074 -0.999 -3.974 1.00 98.25 81 ARG A C 1
ATOM 629 O O . ARG A 1 81 ? 9.067 -1.222 -3.310 1.00 98.25 81 ARG A O 1
ATOM 636 N N . VAL A 1 82 ? 11.057 -1.892 -4.102 1.00 98.62 82 VAL A N 1
ATOM 637 C CA . VAL A 1 82 ? 11.086 -3.151 -3.341 1.00 98.62 82 VAL A CA 1
ATOM 638 C C . VAL A 1 82 ? 11.199 -2.867 -1.843 1.00 98.62 82 VAL A C 1
ATOM 640 O O . VAL A 1 82 ? 10.388 -3.379 -1.081 1.00 98.62 82 VAL A O 1
ATOM 643 N N . LYS A 1 83 ? 12.108 -1.978 -1.423 1.00 98.44 83 LYS A N 1
ATOM 644 C CA . LYS A 1 83 ? 12.242 -1.589 -0.006 1.00 98.44 83 LYS A CA 1
ATOM 645 C C . LYS A 1 83 ? 10.988 -0.904 0.536 1.00 98.44 83 LYS A C 1
ATOM 647 O O . LYS A 1 83 ? 10.572 -1.170 1.657 1.00 98.44 83 LYS A O 1
ATOM 652 N N . GLU A 1 84 ? 10.363 -0.031 -0.253 1.00 98.31 84 GLU A N 1
ATOM 653 C CA . GLU A 1 84 ? 9.089 0.593 0.126 1.00 98.31 84 GLU A CA 1
ATOM 654 C C . GLU A 1 84 ? 7.986 -0.454 0.330 1.00 98.31 84 GLU A C 1
ATOM 656 O O . GLU A 1 84 ? 7.197 -0.347 1.267 1.00 98.31 84 GLU A O 1
ATOM 661 N N . MET A 1 85 ? 7.950 -1.485 -0.516 1.00 98.19 85 MET A N 1
ATOM 662 C CA . MET A 1 85 ? 6.996 -2.587 -0.401 1.00 98.19 85 MET A CA 1
ATOM 663 C C . MET A 1 85 ? 7.232 -3.426 0.858 1.00 98.19 85 MET A C 1
ATOM 665 O O . MET A 1 85 ? 6.266 -3.738 1.548 1.00 98.19 85 MET A O 1
ATOM 669 N N . GLU A 1 86 ? 8.491 -3.721 1.189 1.00 98.38 86 GLU A N 1
ATOM 670 C CA . GLU A 1 86 ? 8.872 -4.417 2.428 1.00 98.38 86 GLU A CA 1
ATOM 671 C C . GLU A 1 86 ? 8.410 -3.637 3.671 1.00 98.38 86 GLU A C 1
ATOM 673 O O . GLU A 1 86 ? 7.791 -4.207 4.568 1.00 98.38 86 GLU A O 1
ATOM 678 N N . ILE A 1 87 ? 8.608 -2.313 3.690 1.00 98.31 87 ILE A N 1
ATOM 679 C CA . ILE A 1 87 ? 8.148 -1.442 4.787 1.00 98.31 87 ILE A CA 1
ATOM 680 C C . ILE A 1 87 ? 6.616 -1.450 4.901 1.00 98.31 87 ILE A C 1
ATOM 682 O O . ILE A 1 87 ? 6.059 -1.475 6.001 1.00 98.31 87 ILE A O 1
ATOM 686 N N . VAL A 1 88 ? 5.900 -1.405 3.774 1.00 98.38 88 VAL A N 1
ATOM 687 C CA . VAL A 1 88 ? 4.429 -1.465 3.770 1.00 98.38 88 VAL A CA 1
ATOM 688 C C . VAL A 1 88 ? 3.931 -2.813 4.295 1.00 98.38 88 VAL A C 1
ATOM 690 O O . VAL A 1 88 ? 2.967 -2.843 5.063 1.00 98.38 88 VAL A O 1
ATOM 693 N N . GLU A 1 89 ? 4.579 -3.915 3.920 1.00 98.50 89 GLU A N 1
ATOM 694 C CA . GLU A 1 89 ? 4.247 -5.256 4.404 1.00 98.50 89 GLU A CA 1
ATOM 695 C C . GLU A 1 89 ? 4.495 -5.400 5.913 1.00 98.50 89 GLU A C 1
ATOM 697 O O . GLU A 1 89 ? 3.637 -5.913 6.636 1.00 98.50 89 GLU A O 1
ATOM 702 N N . GLU A 1 90 ? 5.616 -4.883 6.415 1.00 98.19 90 GLU A N 1
ATOM 703 C CA . GLU A 1 90 ? 5.917 -4.860 7.848 1.00 98.19 90 GLU A CA 1
ATOM 704 C C . GLU A 1 90 ? 4.858 -4.068 8.631 1.00 98.19 90 GLU A C 1
ATOM 706 O O . GLU A 1 90 ? 4.271 -4.584 9.585 1.00 98.19 90 GLU A O 1
ATOM 711 N N . ASN A 1 91 ? 4.520 -2.861 8.169 1.00 98.12 91 ASN A N 1
ATOM 712 C CA . ASN A 1 91 ? 3.476 -2.036 8.780 1.00 98.12 91 ASN A CA 1
ATOM 713 C C . ASN A 1 91 ? 2.103 -2.719 8.761 1.00 98.12 91 ASN A C 1
ATOM 715 O O . ASN A 1 91 ? 1.348 -2.638 9.732 1.00 98.12 91 ASN A O 1
ATOM 719 N N . TYR A 1 92 ? 1.765 -3.414 7.672 1.00 98.31 92 TYR A N 1
ATOM 720 C CA . TYR A 1 92 ? 0.534 -4.195 7.596 1.00 98.31 92 TYR A CA 1
ATOM 721 C C . TYR A 1 92 ? 0.500 -5.294 8.666 1.00 98.31 92 TYR A C 1
ATOM 723 O O . TYR A 1 92 ? -0.520 -5.470 9.337 1.00 98.31 92 TYR A O 1
ATOM 731 N N . ASN A 1 93 ? 1.614 -6.000 8.868 1.00 98.31 93 ASN A N 1
ATOM 732 C CA . ASN A 1 93 ? 1.718 -7.056 9.872 1.00 98.31 93 ASN A CA 1
ATOM 733 C C . ASN A 1 93 ? 1.630 -6.510 11.305 1.00 98.31 93 ASN A C 1
ATOM 735 O O . ASN A 1 93 ? 0.930 -7.102 12.132 1.00 98.31 93 ASN A O 1
ATOM 739 N N . ILE A 1 94 ? 2.258 -5.364 11.585 1.00 98.25 94 ILE A N 1
ATOM 740 C CA . ILE A 1 94 ? 2.149 -4.668 12.877 1.00 98.25 94 ILE A CA 1
ATOM 741 C C . ILE A 1 94 ? 0.691 -4.284 13.151 1.00 98.25 94 ILE A C 1
ATOM 743 O O . ILE A 1 94 ? 0.134 -4.666 14.182 1.00 98.25 94 ILE A O 1
ATOM 747 N N . ASN A 1 95 ? 0.036 -3.618 12.197 1.00 98.06 95 ASN A N 1
ATOM 748 C CA . ASN A 1 95 ? -1.361 -3.200 12.337 1.00 98.06 95 ASN A CA 1
ATOM 749 C C . ASN A 1 95 ? -2.298 -4.399 12.520 1.00 98.06 95 ASN A C 1
ATOM 751 O O . ASN A 1 95 ? -3.229 -4.357 13.322 1.00 98.06 95 ASN A O 1
ATOM 755 N N . LYS A 1 96 ? -2.055 -5.498 11.799 1.00 98.38 96 LYS A N 1
ATOM 756 C CA . LYS A 1 96 ? -2.828 -6.735 11.944 1.00 98.38 96 LYS A CA 1
ATOM 757 C C . LYS A 1 96 ? -2.712 -7.311 13.358 1.00 98.38 96 LYS A C 1
ATOM 759 O O . LYS A 1 96 ? -3.717 -7.758 13.912 1.00 98.38 96 LYS A O 1
ATOM 764 N N . LEU A 1 97 ? -1.513 -7.297 13.942 1.00 98.19 97 LEU A N 1
ATOM 765 C CA . LEU A 1 97 ? -1.285 -7.754 15.312 1.00 98.19 97 LEU A CA 1
ATOM 766 C C . LEU A 1 97 ? -1.974 -6.838 16.334 1.00 98.19 97 LEU A C 1
ATOM 768 O O . LEU A 1 97 ? -2.622 -7.332 17.257 1.00 98.19 97 LEU A O 1
ATOM 772 N N . GLU A 1 98 ? -1.885 -5.521 16.150 1.00 98.38 98 GLU A N 1
ATOM 773 C CA . GLU A 1 98 ? -2.549 -4.542 17.014 1.00 98.38 98 GLU A CA 1
ATOM 774 C C . GLU A 1 98 ? -4.075 -4.698 16.984 1.00 98.38 98 GLU A C 1
ATOM 776 O O . GLU A 1 98 ? -4.711 -4.759 18.036 1.00 98.38 98 GLU A O 1
ATOM 781 N N . VAL A 1 99 ? -4.661 -4.868 15.795 1.00 98.31 99 VAL A N 1
ATOM 782 C CA . VAL A 1 99 ? -6.097 -5.141 15.640 1.00 98.31 99 VAL A CA 1
ATOM 783 C C . VAL A 1 99 ? -6.495 -6.433 16.354 1.00 98.31 99 VAL A C 1
ATOM 785 O O . VAL A 1 99 ? -7.518 -6.455 17.037 1.00 98.31 99 VAL A O 1
ATOM 788 N N . SER A 1 100 ? -5.687 -7.495 16.253 1.00 98.38 100 SER A N 1
ATOM 789 C CA . SER A 1 100 ? -5.941 -8.743 16.984 1.00 98.38 100 SER A CA 1
ATOM 790 C C . SER A 1 100 ? -5.944 -8.516 18.497 1.00 98.38 100 SER A C 1
ATOM 792 O O . SER A 1 100 ? -6.863 -8.958 19.183 1.00 98.38 100 SER A O 1
ATOM 794 N N . LYS A 1 101 ? -4.959 -7.775 19.014 1.00 98.50 101 LYS A N 1
ATOM 795 C CA . LYS A 1 101 ? -4.855 -7.458 20.443 1.00 98.50 101 LYS A CA 1
ATOM 796 C C . LYS A 1 101 ? -6.051 -6.639 20.934 1.00 98.50 101 LYS A C 1
ATOM 798 O O . LYS A 1 101 ? -6.622 -6.951 21.977 1.00 98.50 101 LYS A O 1
ATOM 803 N N . LEU A 1 102 ? -6.456 -5.615 20.183 1.00 98.56 102 LEU A N 1
ATOM 804 C CA . LEU A 1 102 ? -7.628 -4.801 20.517 1.00 98.56 102 LEU A CA 1
ATOM 805 C C . LEU A 1 102 ? -8.913 -5.633 20.512 1.00 98.56 102 LEU A C 1
ATOM 807 O O . LEU A 1 102 ? -9.754 -5.462 21.392 1.00 98.56 102 LEU A O 1
ATOM 811 N N . ASN A 1 103 ? -9.053 -6.563 19.567 1.00 98.62 103 ASN A N 1
ATOM 812 C CA . ASN A 1 103 ? -10.191 -7.474 19.516 1.00 98.62 103 ASN A CA 1
ATOM 813 C C . ASN A 1 103 ? -10.256 -8.383 20.756 1.00 98.62 103 ASN A C 1
ATOM 815 O O . ASN A 1 103 ? -11.327 -8.558 21.336 1.00 98.62 103 ASN A O 1
ATOM 819 N N . ASP A 1 104 ? -9.117 -8.902 21.217 1.00 98.50 104 ASP A N 1
ATOM 820 C CA . ASP A 1 104 ? -9.051 -9.700 22.446 1.00 98.50 104 ASP A CA 1
ATOM 821 C C . ASP A 1 104 ? -9.429 -8.876 23.688 1.00 98.50 104 ASP A C 1
ATOM 823 O O . ASP A 1 104 ? -10.161 -9.348 24.564 1.00 98.50 104 ASP A O 1
ATOM 827 N N . GLU A 1 105 ? -8.995 -7.615 23.757 1.00 98.56 105 GLU A N 1
ATOM 828 C CA . GLU A 1 105 ? -9.396 -6.708 24.833 1.00 98.56 105 GLU A CA 1
ATOM 829 C C . GLU A 1 105 ? -10.890 -6.363 24.802 1.00 98.56 105 GLU A C 1
ATOM 831 O O . GLU A 1 105 ? -11.513 -6.270 25.864 1.00 98.56 105 GLU A O 1
ATOM 836 N N . ILE A 1 106 ? -11.472 -6.168 23.614 1.00 98.56 106 ILE A N 1
ATOM 837 C CA . ILE A 1 106 ? -12.916 -5.953 23.441 1.00 98.56 106 ILE A CA 1
ATOM 838 C C . ILE A 1 106 ? -13.679 -7.171 23.963 1.00 98.56 106 ILE A C 1
ATOM 840 O O . ILE A 1 106 ? -14.520 -7.017 24.846 1.00 98.56 106 ILE A O 1
ATOM 844 N N . ASN A 1 107 ? -13.300 -8.379 23.537 1.00 98.50 107 ASN A N 1
ATOM 845 C CA . ASN A 1 107 ? -13.926 -9.619 24.002 1.00 98.50 107 ASN A CA 1
ATOM 846 C C . ASN A 1 107 ? -13.853 -9.764 25.530 1.00 98.50 107 ASN A C 1
ATOM 848 O O . ASN A 1 107 ? -14.824 -10.158 26.180 1.00 98.50 107 ASN A O 1
ATOM 852 N N . LYS A 1 108 ? -12.714 -9.403 26.137 1.00 98.62 108 LYS A N 1
ATOM 853 C CA . LYS A 1 108 ? -12.559 -9.405 27.598 1.00 98.62 108 LYS A CA 1
ATOM 854 C C . LYS A 1 108 ? -13.512 -8.417 28.276 1.00 98.62 108 LYS A C 1
ATOM 856 O O . LYS A 1 108 ? -14.116 -8.765 29.292 1.00 98.62 108 LYS A O 1
ATOM 861 N N . ARG A 1 109 ? -13.646 -7.198 27.744 1.00 98.38 109 ARG A N 1
ATOM 862 C CA . ARG A 1 109 ? -14.571 -6.184 28.279 1.00 98.38 109 ARG A CA 1
ATOM 863 C C . ARG A 1 109 ? -16.028 -6.616 28.116 1.00 98.38 109 ARG A C 1
ATOM 865 O O . ARG A 1 109 ? -16.797 -6.458 29.059 1.00 98.38 109 ARG A O 1
ATOM 872 N N . ASP A 1 110 ? -16.389 -7.233 26.996 1.00 98.69 110 ASP A N 1
ATOM 873 C CA . ASP A 1 110 ? -17.744 -7.740 26.759 1.00 98.69 110 ASP A CA 1
ATOM 874 C C . ASP A 1 110 ? -18.140 -8.819 27.774 1.00 98.69 110 ASP A C 1
ATOM 876 O O . ASP A 1 110 ? -19.235 -8.771 28.342 1.00 98.69 110 ASP A O 1
ATOM 880 N N . LEU A 1 111 ? -17.227 -9.742 28.094 1.00 98.56 111 LEU A N 1
ATOM 881 C CA . LEU A 1 111 ? -17.447 -10.739 29.148 1.00 98.56 111 LEU A CA 1
ATOM 882 C C . LEU A 1 111 ? -17.629 -10.096 30.532 1.00 98.56 111 LEU A C 1
ATOM 884 O O . LEU A 1 111 ? -18.493 -10.517 31.303 1.00 98.56 111 LEU A O 1
ATOM 888 N N . GLN A 1 112 ? -16.860 -9.051 30.853 1.00 98.56 112 GLN A N 1
ATOM 889 C CA . GLN A 1 112 ? -17.023 -8.309 32.109 1.00 98.56 112 GLN A CA 1
ATOM 890 C C . GLN A 1 112 ? -18.371 -7.582 32.174 1.00 98.56 112 GLN A C 1
ATOM 892 O O . GLN A 1 112 ? -19.052 -7.641 33.200 1.00 98.56 112 GLN A O 1
ATOM 897 N N . ILE A 1 113 ? -18.785 -6.934 31.082 1.00 98.56 113 ILE A N 1
ATOM 898 C CA . ILE A 1 113 ? -20.086 -6.261 30.976 1.00 98.56 113 ILE A CA 1
ATOM 899 C C . ILE A 1 113 ? -21.222 -7.266 31.174 1.00 98.56 113 ILE A C 1
ATOM 901 O O . ILE A 1 113 ? -22.176 -6.968 31.896 1.00 98.56 113 ILE A O 1
ATOM 905 N N . LEU A 1 114 ? -21.115 -8.463 30.588 1.00 98.62 114 LEU A N 1
ATOM 906 C CA . LEU A 1 114 ? -22.099 -9.526 30.775 1.00 98.62 114 LEU A CA 1
ATOM 907 C C . LEU A 1 114 ? -22.217 -9.925 32.254 1.00 98.62 114 LEU A C 1
ATOM 909 O O . LEU A 1 114 ? -23.321 -9.914 32.800 1.00 98.62 114 LEU A O 1
ATOM 913 N N . GLY A 1 115 ? -21.092 -10.171 32.932 1.00 98.56 115 GLY A N 1
ATOM 914 C CA . GLY A 1 115 ? -21.084 -10.506 34.361 1.00 98.56 115 GLY A CA 1
ATOM 915 C C . GLY A 1 115 ? -21.654 -9.393 35.251 1.00 98.56 115 GLY A C 1
ATOM 916 O O . GLY A 1 115 ? -22.419 -9.657 36.183 1.00 98.56 115 GLY A O 1
ATOM 917 N N . LEU A 1 116 ? -21.354 -8.127 34.944 1.00 98.62 116 LEU A N 1
ATOM 918 C CA . LEU A 1 116 ? -21.937 -6.979 35.646 1.00 98.62 116 LEU A CA 1
ATOM 919 C C . LEU A 1 116 ? -23.447 -6.871 35.413 1.00 98.62 116 LEU A C 1
ATOM 921 O O . LEU A 1 116 ? -24.189 -6.579 36.352 1.00 98.62 116 LEU A O 1
ATOM 925 N N . LYS A 1 117 ? -23.919 -7.141 34.193 1.00 98.69 117 LYS A N 1
ATOM 926 C CA . LYS A 1 117 ? -25.346 -7.141 33.852 1.00 98.69 117 LYS A CA 1
ATOM 927 C C . LYS A 1 117 ? -26.108 -8.217 34.626 1.00 98.69 117 LYS A C 1
ATOM 929 O O . LYS A 1 117 ? -27.186 -7.939 35.150 1.00 98.69 117 LYS A O 1
ATOM 934 N N . GLU A 1 118 ? -25.536 -9.411 34.755 1.00 98.62 118 GLU A N 1
ATOM 935 C CA . GLU A 1 118 ? -26.100 -10.485 35.579 1.00 98.62 118 GLU A CA 1
ATOM 936 C C . GLU A 1 118 ? -26.135 -10.106 37.064 1.00 98.62 118 GLU A C 1
ATOM 938 O O . GLU A 1 118 ? -27.157 -10.281 37.730 1.00 98.62 118 GLU A O 1
ATOM 943 N N . SER A 1 119 ? -25.046 -9.532 37.586 1.00 98.56 119 SER A N 1
ATOM 944 C CA . SER A 1 119 ? -24.982 -9.065 38.975 1.00 98.56 119 SER A CA 1
ATOM 945 C C . SER A 1 119 ? -26.028 -7.983 39.267 1.00 98.56 119 SER A C 1
ATOM 947 O O . SER A 1 119 ? -26.769 -8.088 40.246 1.00 98.56 119 SER A O 1
ATOM 949 N N . LYS A 1 120 ? -26.159 -6.998 38.370 1.00 98.69 120 LYS A N 1
ATOM 950 C CA . LYS A 1 120 ? -27.181 -5.949 38.440 1.00 98.69 120 LYS A CA 1
ATOM 951 C C . LYS A 1 120 ? -28.590 -6.542 38.454 1.00 98.69 120 LYS A C 1
ATOM 953 O O . LYS A 1 120 ? -29.369 -6.202 39.336 1.00 98.69 120 LYS A O 1
ATOM 958 N N . SER A 1 121 ? -28.892 -7.467 37.543 1.00 98.75 121 SER A N 1
ATOM 959 C CA . SER A 1 121 ? -30.208 -8.115 37.490 1.00 98.75 121 SER A CA 1
ATOM 960 C C . SER A 1 121 ? -30.535 -8.875 38.783 1.00 98.75 121 SER A C 1
ATOM 962 O O . SER A 1 121 ? -31.664 -8.813 39.271 1.00 98.75 121 SER A O 1
ATOM 964 N N . ARG A 1 122 ? -29.553 -9.551 39.400 1.00 98.69 122 ARG A N 1
ATOM 965 C CA . ARG A 1 122 ? -29.743 -10.195 40.713 1.00 98.69 122 ARG A CA 1
ATOM 966 C C . ARG A 1 122 ? -30.057 -9.184 41.815 1.00 98.69 122 ARG A C 1
ATOM 968 O O . ARG A 1 122 ? -30.967 -9.435 42.601 1.00 98.69 122 ARG A O 1
ATOM 975 N N . ALA A 1 123 ? -29.340 -8.063 41.857 1.00 98.56 123 ALA A N 1
ATOM 976 C CA . ALA A 1 123 ? -29.578 -7.009 42.839 1.00 98.56 123 ALA A CA 1
ATOM 977 C C . ALA A 1 123 ? -30.959 -6.355 42.657 1.00 98.56 123 ALA A C 1
ATOM 979 O O . ALA A 1 123 ? -31.684 -6.192 43.633 1.00 98.56 123 ALA A O 1
ATOM 980 N N . GLU A 1 124 ? -31.361 -6.053 41.420 1.00 98.62 124 GLU A N 1
ATOM 981 C CA . GLU A 1 124 ? -32.692 -5.508 41.105 1.00 98.62 124 GLU A CA 1
ATOM 982 C C . GLU A 1 124 ? -33.814 -6.457 41.550 1.00 98.62 124 GLU A C 1
ATOM 984 O O . GLU A 1 124 ? -34.775 -6.028 42.189 1.00 98.62 124 GLU A O 1
ATOM 989 N N . ASN A 1 125 ? -33.664 -7.761 41.297 1.00 98.62 125 ASN A N 1
ATOM 990 C CA . ASN A 1 125 ? -34.621 -8.768 41.755 1.00 98.62 125 ASN A CA 1
ATOM 991 C C . ASN A 1 125 ? -34.700 -8.855 43.289 1.00 98.62 125 ASN A C 1
ATOM 993 O O . ASN A 1 125 ? -35.782 -9.067 43.835 1.00 98.62 125 ASN A O 1
ATOM 997 N N . GLU A 1 126 ? -33.576 -8.709 43.994 1.00 98.62 126 GLU A N 1
ATOM 998 C CA . GLU A 1 126 ? -33.554 -8.685 45.460 1.00 98.62 126 GLU A CA 1
ATOM 999 C C . GLU A 1 126 ? -34.242 -7.432 46.019 1.00 98.62 126 GLU A C 1
ATOM 1001 O O . GLU A 1 126 ? -35.063 -7.531 46.931 1.00 98.62 126 GLU A O 1
ATOM 1006 N N . VAL A 1 127 ? -33.974 -6.258 45.441 1.00 98.69 127 VAL A N 1
ATOM 1007 C CA . VAL A 1 127 ? -34.656 -5.008 45.809 1.00 98.69 127 VAL A CA 1
ATOM 1008 C C . VAL A 1 127 ? -36.166 -5.147 45.626 1.00 98.69 127 VAL A C 1
ATOM 1010 O O . VAL A 1 127 ? -36.929 -4.792 46.523 1.00 98.69 127 VAL A O 1
ATOM 1013 N N . GLU A 1 128 ? -36.610 -5.733 44.514 1.00 98.69 128 GLU A N 1
ATOM 1014 C CA . GLU A 1 128 ? -38.031 -5.974 44.259 1.00 98.69 128 GLU A CA 1
ATOM 1015 C C . GLU A 1 128 ? -38.651 -6.948 45.277 1.00 98.69 128 GLU A C 1
ATOM 1017 O O . GLU A 1 128 ? -39.792 -6.756 45.705 1.00 98.69 128 GLU A O 1
ATOM 1022 N N . ARG A 1 129 ? -37.904 -7.965 45.734 1.00 98.62 129 ARG A N 1
ATOM 1023 C CA . ARG A 1 129 ? -38.349 -8.841 46.833 1.00 98.62 129 ARG A CA 1
ATOM 1024 C C . ARG A 1 129 ? -38.525 -8.076 48.141 1.00 98.62 129 ARG A C 1
ATOM 1026 O O . ARG A 1 129 ? -39.539 -8.266 48.812 1.00 98.62 129 ARG A O 1
ATOM 1033 N N . TYR A 1 130 ? -37.564 -7.232 48.515 1.00 98.75 130 TYR A N 1
ATOM 1034 C CA . TYR A 1 130 ? -37.669 -6.427 49.735 1.00 98.75 130 TYR A CA 1
ATOM 1035 C C . TYR A 1 130 ? -38.799 -5.404 49.654 1.00 98.75 130 TYR A C 1
ATOM 1037 O O . TYR A 1 130 ? -39.525 -5.238 50.632 1.00 98.75 130 TYR A O 1
ATOM 1045 N N . ARG A 1 131 ? -39.015 -4.794 48.485 1.00 98.75 131 ARG A N 1
ATOM 1046 C CA . ARG A 1 131 ? -40.133 -3.875 48.243 1.00 98.75 131 ARG A CA 1
ATOM 1047 C C . ARG A 1 131 ? -41.483 -4.533 48.536 1.00 98.75 131 ARG A C 1
ATOM 1049 O O . ARG A 1 131 ? -42.295 -3.946 49.240 1.00 98.75 131 ARG A O 1
ATOM 1056 N N . LYS A 1 132 ? -41.696 -5.767 48.064 1.00 98.69 132 LYS A N 1
ATOM 1057 C CA . LYS A 1 132 ? -42.927 -6.534 48.339 1.00 98.69 132 LYS A CA 1
ATOM 1058 C C . LYS A 1 132 ? -43.100 -6.857 49.822 1.00 98.69 132 LYS A C 1
ATOM 1060 O O . LYS A 1 132 ? -44.173 -6.634 50.364 1.00 98.69 132 LYS A O 1
ATOM 1065 N N . LYS A 1 133 ? -42.036 -7.304 50.499 1.00 98.56 133 LYS A N 1
ATOM 1066 C CA . LYS A 1 133 ? -42.076 -7.557 51.952 1.00 98.56 133 LYS A CA 1
ATOM 1067 C C . LYS A 1 133 ? -42.420 -6.300 52.751 1.00 98.56 133 LYS A C 1
ATOM 1069 O O . LYS A 1 133 ? -43.130 -6.392 53.744 1.00 98.56 133 LYS A O 1
ATOM 1074 N N . PHE A 1 134 ? -41.905 -5.143 52.336 1.00 98.50 134 PHE A N 1
ATOM 1075 C CA . PHE A 1 134 ? -42.208 -3.875 52.992 1.00 98.50 134 PHE A CA 1
ATOM 1076 C C . PHE A 1 134 ? -43.687 -3.506 52.824 1.00 98.50 134 PHE A C 1
ATOM 1078 O O . PHE A 1 134 ? -44.344 -3.197 53.806 1.00 98.50 134 PHE A O 1
ATOM 1085 N N . GLN A 1 135 ? -44.237 -3.670 51.616 1.00 98.38 135 GLN A N 1
ATOM 1086 C CA . GLN A 1 135 ? -45.669 -3.476 51.357 1.00 98.38 135 GLN A CA 1
ATOM 1087 C C . GLN A 1 135 ? -46.555 -4.406 52.204 1.00 98.38 135 GLN A C 1
ATOM 1089 O O . GLN A 1 135 ? -47.531 -3.951 52.791 1.00 98.38 135 GLN A O 1
ATOM 1094 N N . GLU A 1 136 ? -46.197 -5.688 52.332 1.00 98.31 136 GLU A N 1
ATOM 1095 C CA . GLU A 1 136 ? -46.916 -6.641 53.198 1.00 98.31 136 GLU A CA 1
ATOM 1096 C C . GLU A 1 136 ? -46.884 -6.225 54.682 1.00 98.31 136 GLU A C 1
ATOM 1098 O O . GLU A 1 136 ? -47.862 -6.405 55.413 1.00 98.31 136 GLU A O 1
ATOM 1103 N N . LEU A 1 137 ? -45.757 -5.673 55.147 1.00 98.19 137 LEU A N 1
ATOM 1104 C CA . LEU A 1 137 ? -45.635 -5.146 56.507 1.00 98.19 137 LEU A CA 1
ATOM 1105 C C . LEU A 1 137 ? -46.475 -3.883 56.704 1.00 98.19 137 LEU A C 1
ATOM 1107 O O . LEU A 1 137 ? -47.164 -3.797 57.719 1.00 98.19 137 LEU A O 1
ATOM 1111 N N . ASP A 1 138 ? -46.468 -2.955 55.746 1.00 98.19 138 ASP A N 1
ATOM 1112 C CA . ASP A 1 138 ? -47.294 -1.742 55.780 1.00 98.19 138 ASP A CA 1
ATOM 1113 C C . ASP A 1 138 ? -48.789 -2.092 55.869 1.00 98.19 138 ASP A C 1
ATOM 1115 O O . ASP A 1 138 ? -49.515 -1.547 56.702 1.00 98.19 138 ASP A O 1
ATOM 1119 N N . GLU A 1 139 ? -49.255 -3.069 55.083 1.00 98.19 139 GLU A N 1
ATOM 1120 C CA . GLU A 1 139 ? -50.633 -3.573 55.158 1.00 98.19 139 GLU A CA 1
ATOM 1121 C C . GLU A 1 139 ? -50.960 -4.160 56.538 1.00 98.19 139 GLU A C 1
ATOM 1123 O O . GLU A 1 139 ? -52.033 -3.910 57.095 1.00 98.19 139 GLU A O 1
ATOM 1128 N N . ARG A 1 140 ? -50.031 -4.921 57.127 1.00 97.94 140 ARG A N 1
ATOM 1129 C CA . ARG A 1 140 ? -50.211 -5.502 58.463 1.00 97.94 140 ARG A CA 1
ATOM 1130 C C . ARG A 1 140 ? -50.238 -4.437 59.558 1.00 97.94 140 ARG A C 1
ATOM 1132 O O . ARG A 1 140 ? -51.023 -4.575 60.494 1.00 97.94 140 ARG A O 1
ATOM 1139 N N . ILE A 1 141 ? -49.412 -3.398 59.447 1.00 98.00 141 ILE A N 1
ATOM 1140 C CA . ILE A 1 141 ? -49.425 -2.248 60.359 1.00 98.00 141 ILE A CA 1
ATOM 1141 C C . ILE A 1 141 ? -50.782 -1.548 60.281 1.00 98.00 141 ILE A C 1
ATOM 1143 O O . ILE A 1 141 ? -51.421 -1.384 61.314 1.00 98.00 141 ILE A O 1
ATOM 1147 N N . LEU A 1 142 ? -51.283 -1.260 59.075 1.00 97.12 142 LEU A N 1
ATOM 1148 C CA . LEU A 1 142 ? -52.604 -0.650 58.881 1.00 97.12 142 LEU A CA 1
ATOM 1149 C C . LEU A 1 142 ? -53.742 -1.467 59.515 1.00 97.12 142 LEU A C 1
ATOM 1151 O O . LEU A 1 142 ? -54.706 -0.897 60.027 1.00 97.12 142 LEU A O 1
ATOM 1155 N N . ILE A 1 143 ? -53.667 -2.802 59.472 1.00 97.06 143 ILE A N 1
ATOM 1156 C CA . ILE A 1 143 ? -54.638 -3.678 60.151 1.00 97.06 143 ILE A CA 1
ATOM 1157 C C . ILE A 1 143 ? -54.509 -3.543 61.672 1.00 97.06 143 ILE A C 1
ATOM 1159 O O . ILE A 1 143 ? -55.511 -3.327 62.350 1.00 97.06 143 ILE A O 1
ATOM 1163 N N . LEU A 1 144 ? -53.289 -3.623 62.208 1.00 96.19 144 LEU A N 1
ATOM 1164 C CA . LEU A 1 144 ? -53.044 -3.507 63.648 1.00 96.19 144 LEU A CA 1
ATOM 1165 C C . LEU A 1 144 ? -53.460 -2.138 64.203 1.00 96.19 144 LEU A C 1
ATOM 1167 O O . LEU A 1 144 ? -54.035 -2.076 65.285 1.00 96.19 144 LEU A O 1
ATOM 1171 N N . GLU A 1 145 ? -53.218 -1.052 63.470 1.00 94.94 145 GLU A N 1
ATOM 1172 C CA . GLU A 1 145 ? -53.659 0.299 63.834 1.00 94.94 145 GLU A CA 1
ATOM 1173 C C . GLU A 1 145 ? -55.188 0.393 63.917 1.00 94.94 145 GLU A C 1
ATOM 1175 O O . GLU A 1 145 ? -55.725 0.961 64.871 1.00 94.94 145 GLU A O 1
ATOM 1180 N N . LYS A 1 146 ? -55.905 -0.216 62.961 1.00 94.19 146 LYS A N 1
ATOM 1181 C CA . LYS A 1 146 ? -57.374 -0.303 62.992 1.00 94.19 146 LYS A CA 1
ATOM 1182 C C . LYS A 1 146 ? -57.877 -1.104 64.191 1.00 94.19 146 LYS A C 1
ATOM 1184 O O . LYS A 1 146 ? -58.808 -0.660 64.862 1.00 94.19 146 LYS A O 1
ATOM 1189 N N . ASP A 1 147 ? -57.267 -2.251 64.475 1.00 93.81 147 ASP A N 1
ATOM 1190 C CA . ASP A 1 147 ? -57.634 -3.093 65.619 1.00 93.81 147 ASP A CA 1
ATOM 1191 C C . ASP A 1 147 ? -57.385 -2.373 66.951 1.00 93.81 147 ASP A C 1
ATOM 1193 O O . ASP A 1 147 ? -58.182 -2.483 67.885 1.00 93.81 147 ASP A O 1
ATOM 1197 N N . LEU A 1 148 ? -56.299 -1.603 67.047 1.00 91.94 148 LEU A N 1
ATOM 1198 C CA . LEU A 1 148 ? -55.960 -0.832 68.240 1.00 91.94 148 LEU A CA 1
ATOM 1199 C C . LEU A 1 148 ? -56.967 0.300 68.475 1.00 91.94 148 LEU A C 1
ATOM 1201 O O . LEU A 1 148 ? -57.389 0.496 69.611 1.00 91.94 148 LEU A O 1
ATOM 1205 N N . LEU A 1 149 ? -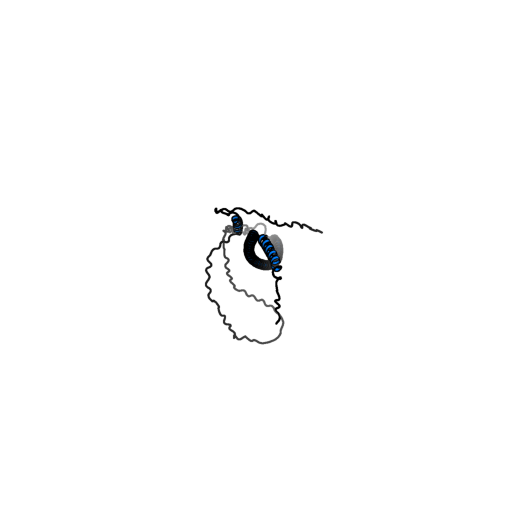57.422 0.971 67.412 1.00 89.75 149 LEU A N 1
ATOM 1206 C CA . LEU A 1 149 ? -58.485 1.981 67.475 1.00 89.75 149 LEU A CA 1
ATO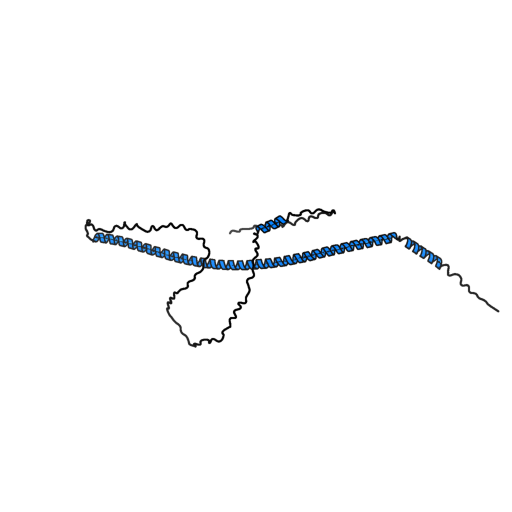M 1207 C C . LEU A 1 149 ? -59.842 1.387 67.902 1.00 89.75 149 LEU A C 1
ATOM 1209 O O . LEU A 1 149 ? -60.604 2.032 68.616 1.00 89.75 149 LEU A O 1
ATOM 1213 N N . LEU A 1 150 ? -60.152 0.158 67.478 1.00 87.06 150 LEU A N 1
ATOM 1214 C CA . LEU A 1 150 ? -61.369 -0.558 67.887 1.00 87.06 150 LEU A CA 1
ATOM 1215 C C . LEU A 1 150 ? -61.318 -1.002 69.357 1.00 87.06 150 LEU A C 1
ATOM 1217 O O . LEU A 1 150 ? -62.340 -0.980 70.044 1.00 87.06 150 LEU A O 1
ATOM 1221 N N . ASN A 1 151 ? -60.139 -1.397 69.843 1.00 80.81 151 ASN A N 1
ATOM 1222 C CA . ASN A 1 151 ? -59.950 -1.945 71.187 1.00 80.81 151 ASN A CA 1
ATOM 1223 C C . ASN A 1 151 ? -59.594 -0.896 72.251 1.00 80.81 151 ASN A C 1
ATOM 1225 O O . ASN A 1 151 ? -59.706 -1.193 73.441 1.00 80.81 151 ASN A O 1
ATOM 1229 N N . SER A 1 152 ? -59.174 0.314 71.867 1.00 75.94 152 SER A N 1
ATOM 1230 C CA . SER A 1 152 ? -58.764 1.360 72.814 1.00 75.94 152 SER A CA 1
ATOM 1231 C C . SER A 1 152 ? -59.917 1.941 73.641 1.00 75.94 152 SER A C 1
ATOM 1233 O O . SER A 1 152 ? -59.659 2.660 74.601 1.00 75.94 152 SER A O 1
ATOM 1235 N N . GLY A 1 153 ? -61.180 1.608 73.338 1.00 58.41 153 GLY A N 1
ATOM 1236 C CA . GLY A 1 153 ? -62.339 1.961 74.172 1.00 58.41 153 GLY A CA 1
ATOM 1237 C C . GLY A 1 153 ? -62.553 3.467 74.370 1.00 58.41 153 GLY A C 1
ATOM 1238 O O . GLY A 1 153 ? -63.326 3.865 75.242 1.00 58.41 153 GLY A O 1
ATOM 1239 N N . GLU A 1 154 ? -61.874 4.308 73.589 1.00 52.31 154 GLU A N 1
ATOM 1240 C CA . GLU A 1 154 ? -61.908 5.755 73.750 1.00 52.31 154 GLU A CA 1
ATOM 1241 C C . GLU A 1 154 ? -63.097 6.338 72.959 1.00 52.31 154 GLU A C 1
ATOM 1243 O O . GLU A 1 154 ? -63.233 6.076 71.759 1.00 52.31 154 GLU A O 1
ATOM 1248 N N . PRO A 1 155 ? -64.017 7.083 73.604 1.00 46.56 155 PRO A N 1
ATOM 1249 C CA . PRO A 1 155 ? -65.188 7.624 72.929 1.00 46.56 155 PRO A CA 1
ATOM 1250 C C . PRO A 1 155 ? -64.783 8.697 71.903 1.00 46.56 155 PRO A C 1
ATOM 1252 O O . PRO A 1 155 ? -63.835 9.452 72.135 1.00 46.56 155 PRO A O 1
ATOM 1255 N N . PRO A 1 156 ? -65.522 8.830 70.786 1.00 51.03 156 PRO A N 1
ATOM 1256 C CA . PRO A 1 156 ? -65.201 9.776 69.724 1.00 51.03 156 PRO A CA 1
ATOM 1257 C C . PRO A 1 156 ? -65.446 11.203 70.222 1.00 51.03 156 PRO A C 1
ATOM 1259 O O . PRO A 1 156 ? -66.568 11.704 70.161 1.00 51.03 156 PRO A O 1
ATOM 1262 N N . GLY A 1 157 ? -64.423 11.867 70.767 1.00 52.03 157 GLY A N 1
ATOM 1263 C CA . GLY A 1 157 ? -64.617 13.236 71.241 1.00 52.03 157 GLY A CA 1
ATOM 1264 C C . GLY A 1 157 ? -63.593 13.855 72.182 1.00 52.03 157 GLY A C 1
ATOM 1265 O O . GLY A 1 157 ? -63.968 14.813 72.855 1.00 52.03 157 GLY A O 1
ATOM 1266 N N . LEU A 1 158 ? -62.337 13.402 72.255 1.00 46.97 158 LEU A N 1
ATOM 1267 C CA . LEU A 1 158 ? -61.308 14.161 72.972 1.00 46.97 158 LEU A CA 1
ATOM 1268 C C . LEU A 1 158 ? -60.072 14.407 72.113 1.00 46.97 158 LEU A C 1
ATOM 1270 O O . LEU A 1 158 ? -59.407 13.512 71.612 1.00 46.97 158 LEU A O 1
ATOM 1274 N N . LYS A 1 159 ? -59.831 15.702 71.929 1.00 60.53 159 LYS A N 1
ATOM 1275 C CA . LYS A 1 159 ? -58.696 16.309 71.258 1.00 60.53 159 LYS A CA 1
ATOM 1276 C C . LYS A 1 159 ? -57.416 15.997 72.038 1.00 60.53 159 LYS A C 1
ATOM 1278 O O . LYS A 1 159 ? -57.261 16.473 73.158 1.00 60.53 159 LYS A O 1
ATOM 1283 N N . SER A 1 160 ? -56.467 15.344 71.391 1.00 46.31 160 SER A N 1
ATOM 1284 C CA . SER A 1 160 ? -55.031 15.550 71.595 1.00 46.31 160 SER A CA 1
ATOM 1285 C C . SER A 1 160 ? -54.448 15.679 70.185 1.00 46.31 160 SER A C 1
ATOM 1287 O O . SER A 1 160 ? -54.439 14.751 69.393 1.00 46.31 160 SER A O 1
ATOM 1289 N N . ALA A 1 161 ? -54.369 16.901 69.664 1.00 52.94 161 ALA A N 1
ATOM 1290 C CA . ALA A 1 161 ? -53.155 17.705 69.709 1.00 52.94 161 ALA A CA 1
ATOM 1291 C C . ALA A 1 161 ? -51.928 16.920 69.217 1.00 52.94 161 ALA A C 1
ATOM 1293 O O . ALA A 1 161 ? -51.487 15.987 69.882 1.00 52.94 161 ALA A O 1
ATOM 1294 N N . THR A 1 162 ? -51.355 17.424 68.113 1.00 46.03 162 THR A N 1
ATOM 1295 C CA . THR A 1 162 ? -50.033 17.112 67.531 1.00 46.03 162 THR A CA 1
ATOM 1296 C C . THR A 1 162 ? -49.908 15.698 66.944 1.00 46.03 162 THR A C 1
ATOM 1298 O O . THR A 1 162 ? -50.061 14.718 67.647 1.00 46.03 162 THR A O 1
ATOM 1301 N N . ILE A 1 163 ? -49.621 15.490 65.656 1.00 46.38 163 ILE A N 1
ATOM 1302 C CA . ILE A 1 163 ? -48.695 16.211 64.774 1.00 46.38 163 ILE A CA 1
ATOM 1303 C C . ILE A 1 163 ? -49.289 16.238 63.357 1.00 46.38 163 ILE A C 1
ATOM 1305 O O . ILE A 1 163 ? -49.577 15.197 62.772 1.00 46.38 163 ILE A O 1
ATOM 1309 N N . SER A 1 164 ? -49.467 17.445 62.823 1.00 44.12 164 SER A N 1
ATOM 1310 C CA . SER A 1 164 ? -49.649 17.680 61.392 1.00 44.12 164 SER A CA 1
ATOM 1311 C C . SER A 1 164 ? -48.402 17.180 60.658 1.00 44.12 164 SER A C 1
ATOM 1313 O O . SER A 1 164 ? -47.308 17.675 60.910 1.00 44.12 164 SER A O 1
ATOM 1315 N N . MET A 1 165 ? -48.562 16.189 59.783 1.00 48.66 165 MET A N 1
ATOM 1316 C CA . MET A 1 165 ? -47.530 15.724 58.845 1.00 48.66 165 MET A CA 1
ATOM 1317 C C . MET A 1 165 ? -47.599 16.487 57.506 1.00 48.66 165 MET A C 1
ATOM 1319 O O . MET A 1 165 ? -46.998 16.058 56.531 1.00 48.66 165 MET A O 1
ATOM 1323 N N . ASP A 1 166 ? -48.293 17.632 57.470 1.00 47.34 166 ASP A N 1
ATOM 1324 C CA . ASP A 1 166 ? -48.329 18.543 56.314 1.00 47.34 166 ASP A CA 1
ATOM 1325 C C . ASP A 1 166 ? -47.183 19.580 56.332 1.00 47.34 166 ASP A C 1
ATOM 1327 O O . ASP A 1 166 ? -47.136 20.472 55.493 1.00 47.34 166 ASP A O 1
ATOM 1331 N N . GLU A 1 167 ? -46.228 19.481 57.265 1.00 49.25 167 GLU A N 1
ATOM 1332 C CA . GLU A 1 167 ? -45.128 20.449 57.419 1.00 49.25 167 GLU A CA 1
ATOM 1333 C C . GLU A 1 167 ? -43.743 19.777 57.329 1.00 49.25 167 GLU A C 1
ATOM 1335 O O . GLU A 1 167 ? -42.864 19.958 58.168 1.00 49.25 167 GLU A O 1
ATOM 1340 N N . LEU A 1 168 ? -43.553 18.961 56.286 1.00 49.22 168 LEU A N 1
ATOM 1341 C CA . LEU A 1 168 ? -42.234 18.491 55.829 1.00 49.22 168 LEU A CA 1
ATOM 1342 C C . LEU A 1 168 ? -42.035 18.684 54.313 1.00 49.22 168 LEU A C 1
ATOM 1344 O O . LEU A 1 168 ? -41.205 18.024 53.692 1.00 49.22 168 LEU A O 1
ATOM 1348 N N . GLU A 1 169 ? -42.747 19.650 53.727 1.00 52.97 169 GLU A N 1
ATOM 1349 C CA . GLU A 1 169 ? -42.369 20.296 52.467 1.00 52.97 169 GLU A CA 1
ATOM 1350 C C . GLU A 1 169 ? -41.654 21.624 52.753 1.00 52.97 169 GLU A C 1
ATOM 1352 O O . GLU A 1 169 ? -42.163 22.702 52.472 1.00 52.97 169 GLU A O 1
ATOM 1357 N N . GLU A 1 170 ? -40.429 21.579 53.276 1.00 50.06 170 GLU A N 1
ATOM 1358 C CA . GLU A 1 170 ? -39.490 22.653 52.957 1.00 50.06 170 GLU A CA 1
ATOM 1359 C C . GLU A 1 170 ? -38.041 22.168 52.987 1.00 50.06 170 GLU A C 1
ATOM 1361 O O . GLU A 1 170 ? -37.569 21.559 53.945 1.00 50.06 170 GLU A O 1
ATOM 1366 N N . LYS A 1 171 ? -37.322 22.552 51.926 1.00 53.78 171 LYS A N 1
ATOM 1367 C CA . LYS A 1 171 ? -35.860 22.577 51.790 1.00 53.78 171 LYS A CA 1
ATOM 1368 C C . LYS A 1 171 ? -35.157 21.286 51.359 1.00 53.78 171 LYS A C 1
ATOM 1370 O O . LYS A 1 171 ? -34.287 20.771 52.042 1.00 53.78 171 LYS A O 1
ATOM 1375 N N . ASN A 1 172 ? -35.403 20.901 50.105 1.00 46.75 172 ASN A N 1
ATOM 1376 C CA . ASN A 1 172 ? -34.340 20.463 49.185 1.00 46.75 172 ASN A CA 1
ATOM 1377 C C . ASN A 1 172 ? -34.599 20.971 47.754 1.00 46.75 172 ASN A C 1
ATOM 1379 O O . ASN A 1 172 ? -34.529 20.235 46.777 1.00 46.75 172 ASN A O 1
ATOM 1383 N N . ALA A 1 173 ? -34.871 22.271 47.630 1.00 52.41 173 ALA A N 1
ATOM 1384 C CA . ALA A 1 173 ? -34.599 23.017 46.406 1.00 52.41 173 ALA A CA 1
ATOM 1385 C C . ALA A 1 173 ? -33.240 23.719 46.570 1.00 52.41 173 ALA A C 1
ATOM 1387 O O . ALA A 1 173 ? -33.171 24.918 46.818 1.00 52.41 173 ALA A O 1
ATOM 1388 N N . SER A 1 174 ? -32.147 22.957 46.484 1.00 49.78 174 SER A N 1
ATOM 1389 C CA . SER A 1 174 ? -30.829 23.524 46.186 1.00 49.78 174 SER A CA 1
ATOM 1390 C C . SER A 1 174 ? -30.600 23.369 44.686 1.00 49.78 174 SER A C 1
ATOM 1392 O O . SER A 1 174 ? -30.162 22.336 44.195 1.00 49.78 174 SER A O 1
ATOM 1394 N N . GLU A 1 175 ? -31.047 24.388 43.958 1.00 51.06 175 GLU A N 1
ATOM 1395 C CA . GLU A 1 175 ? -30.259 25.036 42.911 1.00 51.06 175 GLU A CA 1
ATOM 1396 C C . GLU A 1 175 ? -29.470 24.106 41.966 1.00 51.06 175 GLU A C 1
ATOM 1398 O O . GLU A 1 175 ? -28.249 24.181 41.825 1.00 51.06 175 GLU A O 1
ATOM 1403 N N . ASN A 1 176 ? -30.201 23.286 41.208 1.00 45.06 176 ASN A N 1
ATOM 1404 C CA . ASN A 1 176 ? -29.736 22.801 39.911 1.00 45.06 176 ASN A CA 1
ATOM 1405 C C . ASN A 1 176 ? -29.739 23.983 38.924 1.00 45.06 176 ASN A C 1
ATOM 1407 O O . ASN A 1 176 ? -30.671 24.192 38.151 1.00 45.06 176 ASN A O 1
ATOM 1411 N N . GLY A 1 177 ? -28.694 24.803 39.015 1.00 54.94 177 GLY A N 1
ATOM 1412 C CA . GLY A 1 177 ? -28.493 25.995 38.194 1.00 54.94 177 GLY A CA 1
ATOM 1413 C C . GLY A 1 177 ? -27.024 26.302 37.920 1.00 54.94 177 GLY A C 1
ATOM 1414 O O . GLY A 1 177 ? -26.702 27.422 37.537 1.00 54.94 177 GLY A O 1
ATOM 1415 N N . LYS A 1 178 ? -26.106 25.339 38.083 1.00 50.53 178 LYS A N 1
ATOM 1416 C CA . LYS A 1 178 ? -24.741 25.488 37.565 1.00 50.53 178 LYS A CA 1
ATOM 1417 C C . LYS A 1 178 ? -24.699 25.055 36.108 1.00 50.53 178 LYS A C 1
ATOM 1419 O O . LYS A 1 178 ? -24.547 23.886 35.775 1.00 50.53 178 LYS A O 1
ATOM 1424 N N . LYS A 1 179 ? -24.826 26.068 35.252 1.00 49.16 179 LYS A N 1
ATOM 1425 C CA . LYS A 1 179 ? -24.190 26.158 33.936 1.00 49.16 179 LYS A CA 1
ATOM 1426 C C . LYS A 1 179 ? -22.873 25.366 33.970 1.00 49.16 179 LYS A C 1
ATOM 1428 O O . LYS A 1 179 ? -21.921 25.788 34.622 1.00 49.16 179 LYS A O 1
ATOM 1433 N N . CYS A 1 180 ? -22.825 24.221 33.293 1.00 45.94 180 CYS A N 1
ATOM 1434 C CA . CYS A 1 180 ? -21.562 23.614 32.896 1.00 45.94 180 CYS A CA 1
ATOM 1435 C C . CYS A 1 180 ? -20.942 24.546 31.854 1.00 45.94 180 CYS A C 1
ATOM 1437 O O . CYS A 1 180 ? -21.180 24.436 30.652 1.00 45.94 180 CYS A O 1
ATOM 1439 N N . GLU A 1 181 ? -20.218 25.540 32.351 1.00 49.75 181 GLU A N 1
ATOM 1440 C CA . GLU A 1 181 ? -19.196 26.232 31.597 1.00 49.75 181 GLU A CA 1
ATOM 1441 C C . GLU A 1 181 ? -18.168 25.187 31.159 1.00 49.75 181 GLU A C 1
ATOM 1443 O O . GLU A 1 181 ? -17.719 24.358 31.953 1.00 49.75 181 GLU A O 1
ATOM 1448 N N . LYS A 1 182 ? -17.881 25.181 29.856 1.00 52.59 182 LYS A N 1
ATOM 1449 C CA . LYS A 1 182 ? -16.816 24.395 29.246 1.00 52.59 182 LYS A CA 1
ATOM 1450 C C . LYS A 1 182 ? -15.511 24.717 29.965 1.00 52.59 182 LYS A C 1
ATOM 1452 O O . LYS A 1 182 ? -14.924 25.766 29.727 1.00 52.59 182 LYS A O 1
ATOM 1457 N N . ILE A 1 183 ? -15.059 23.806 30.815 1.00 43.44 183 ILE A N 1
ATOM 1458 C CA . ILE A 1 183 ? -13.655 23.740 31.187 1.00 43.44 183 ILE A CA 1
ATOM 1459 C C . ILE A 1 183 ? -13.018 22.840 30.136 1.00 43.44 183 ILE A C 1
ATOM 1461 O O . ILE A 1 183 ? -13.074 21.614 30.221 1.00 43.44 183 ILE A O 1
ATOM 1465 N N . ASP A 1 184 ? -12.470 23.476 29.106 1.00 61.38 184 ASP A N 1
ATOM 1466 C CA . ASP A 1 184 ? -11.340 22.907 28.390 1.00 61.38 184 ASP A CA 1
ATOM 1467 C C . ASP A 1 184 ? -10.226 22.700 29.419 1.00 61.38 184 ASP A C 1
ATOM 1469 O O . ASP A 1 184 ? -9.791 23.662 30.039 1.00 61.38 184 ASP A O 1
ATOM 1473 N N . ASN A 1 185 ? -9.825 21.450 29.638 1.00 44.69 185 ASN A N 1
ATOM 1474 C CA . ASN A 1 185 ? -8.540 21.034 30.204 1.00 44.69 185 ASN A CA 1
ATOM 1475 C C . ASN A 1 185 ? -8.396 19.550 29.807 1.00 44.69 185 ASN A C 1
ATOM 1477 O O . ASN A 1 185 ? -9.159 18.704 30.253 1.00 44.69 185 ASN A O 1
ATOM 1481 N N . GLY A 1 186 ? -7.520 19.149 28.888 1.00 54.25 186 GLY A N 1
ATOM 1482 C CA . GLY A 1 186 ? -6.156 19.635 28.782 1.00 54.25 186 GLY A CA 1
ATOM 1483 C C . GLY A 1 186 ? -5.403 19.208 30.038 1.00 54.25 186 GLY A C 1
ATOM 1484 O O . GLY A 1 186 ? -5.389 19.944 31.014 1.00 54.25 186 GLY A O 1
ATOM 1485 N N . LYS A 1 187 ? -4.767 18.031 29.967 1.00 57.03 187 LYS A N 1
ATOM 1486 C CA . LYS A 1 187 ? -3.753 17.521 30.905 1.00 57.03 187 LYS A CA 1
ATOM 1487 C C . LYS A 1 187 ? -4.279 16.881 32.205 1.00 57.03 187 LYS A C 1
ATOM 1489 O O . LYS A 1 187 ? -4.362 17.500 33.258 1.00 57.03 187 LYS A O 1
ATOM 1494 N N . ALA A 1 188 ? -4.547 15.578 32.122 1.00 43.59 188 ALA A N 1
ATOM 1495 C CA . ALA A 1 188 ? -4.549 14.695 33.283 1.00 43.59 188 ALA A CA 1
ATOM 1496 C C . ALA A 1 188 ? -3.094 14.462 33.729 1.00 43.59 188 ALA A C 1
ATOM 1498 O O . ALA A 1 188 ? -2.349 13.752 33.056 1.00 43.59 188 ALA A O 1
ATOM 1499 N N . GLU A 1 189 ? -2.682 15.078 34.837 1.00 47.75 189 GLU A N 1
ATOM 1500 C CA . GLU A 1 189 ? -1.507 14.646 35.595 1.00 47.75 189 GLU A CA 1
ATOM 1501 C C . GLU A 1 189 ? -1.950 13.641 36.659 1.00 47.75 189 GLU A C 1
ATOM 1503 O O . GLU A 1 189 ? -2.822 13.909 37.487 1.00 47.75 189 GLU A O 1
ATOM 1508 N N . ALA A 1 190 ? -1.358 12.453 36.575 1.00 47.03 190 ALA A N 1
ATOM 1509 C CA . ALA A 1 190 ? -1.536 11.355 37.501 1.00 47.03 190 ALA A CA 1
ATOM 1510 C C . ALA A 1 190 ? -0.935 11.710 38.867 1.00 47.03 190 ALA A C 1
ATOM 1512 O O . ALA A 1 190 ? 0.273 11.888 38.988 1.00 47.03 190 ALA A O 1
ATOM 1513 N N . TRP A 1 191 ? -1.777 11.742 39.896 1.00 42.62 191 TRP A N 1
ATOM 1514 C CA . TRP A 1 191 ? -1.347 11.614 41.284 1.00 42.62 191 TRP A CA 1
ATOM 1515 C C . TRP A 1 191 ? -1.890 10.287 41.810 1.00 42.62 191 TRP A C 1
ATOM 1517 O O . TRP A 1 191 ? -3.041 10.179 42.229 1.00 42.62 191 TRP A O 1
ATOM 1527 N N . LEU A 1 192 ? -1.051 9.257 41.698 1.00 41.72 192 LEU A N 1
ATOM 1528 C CA . LEU A 1 192 ? -1.179 8.009 42.439 1.00 41.72 192 LEU A CA 1
ATOM 1529 C C . LEU A 1 192 ? -0.753 8.288 43.882 1.00 41.72 192 LEU A C 1
ATOM 1531 O O . LEU A 1 192 ? 0.419 8.552 44.141 1.00 41.72 192 LEU A O 1
ATOM 1535 N N . SER A 1 193 ? -1.706 8.220 44.805 1.00 50.72 193 SER A N 1
ATOM 1536 C CA . SER A 1 193 ? -1.426 8.086 46.233 1.00 50.72 193 SER A CA 1
ATOM 1537 C C . SER A 1 193 ? -1.838 6.682 46.652 1.00 50.72 193 SER A C 1
ATOM 1539 O O . SER A 1 193 ? -3.011 6.424 46.922 1.00 50.72 193 SER A O 1
ATOM 1541 N N . ASP A 1 194 ? -0.860 5.781 46.674 1.00 48.50 194 ASP A N 1
ATOM 1542 C CA . ASP A 1 194 ? -0.962 4.477 47.316 1.00 48.50 194 ASP A CA 1
ATOM 1543 C C . ASP A 1 194 ? -0.894 4.659 48.835 1.00 48.50 194 ASP A C 1
ATOM 1545 O O . ASP A 1 194 ? 0.172 4.937 49.385 1.00 48.50 194 ASP A O 1
ATOM 1549 N N . THR A 1 195 ? -2.018 4.453 49.527 1.00 50.78 195 THR A N 1
ATOM 1550 C CA . THR A 1 195 ? -2.009 4.263 50.982 1.00 50.78 195 THR A CA 1
ATOM 1551 C C . THR A 1 195 ? -3.043 3.224 51.424 1.00 50.78 195 THR A C 1
ATOM 1553 O O . THR A 1 195 ? -4.224 3.523 51.554 1.00 50.78 195 THR A O 1
ATOM 1556 N N . ALA A 1 196 ? -2.511 2.035 51.733 1.00 47.84 196 ALA A N 1
ATOM 1557 C CA . ALA A 1 196 ? -2.886 1.093 52.797 1.00 47.84 196 ALA A CA 1
ATOM 1558 C C . ALA A 1 196 ? -4.257 0.384 52.784 1.00 47.84 196 ALA A C 1
ATOM 1560 O O . ALA A 1 196 ? -5.314 0.997 52.692 1.00 47.84 196 ALA A O 1
ATOM 1561 N N . GLY A 1 197 ? -4.238 -0.927 53.068 1.00 42.12 197 GLY A N 1
ATOM 1562 C CA . GLY A 1 197 ? -5.457 -1.629 53.481 1.00 42.12 197 GLY A CA 1
ATOM 1563 C C . GLY A 1 197 ? -5.403 -3.151 53.516 1.00 42.12 197 GLY A C 1
ATOM 1564 O O . GLY A 1 197 ? -6.203 -3.805 52.866 1.00 42.12 197 GLY A O 1
ATOM 1565 N N . ASN A 1 198 ? -4.463 -3.707 54.272 1.00 46.03 198 ASN A N 1
ATOM 1566 C CA . ASN A 1 198 ? -4.333 -5.127 54.594 1.00 46.03 198 ASN A CA 1
ATOM 1567 C C . ASN A 1 198 ? -5.586 -5.675 55.321 1.00 46.03 198 ASN A C 1
ATOM 1569 O O . ASN A 1 198 ? -5.902 -5.181 56.402 1.00 46.03 198 ASN A O 1
ATOM 1573 N N . ILE A 1 199 ? -6.248 -6.713 54.792 1.00 51.84 199 ILE A N 1
ATOM 1574 C CA . ILE A 1 199 ? -7.107 -7.611 55.588 1.00 51.84 199 ILE A CA 1
ATOM 1575 C C . ILE A 1 199 ? -6.856 -9.057 55.140 1.00 51.84 199 ILE A C 1
ATOM 1577 O O . ILE A 1 199 ? -7.388 -9.523 54.134 1.00 51.84 199 ILE A O 1
ATOM 1581 N N . ASN A 1 200 ? -6.029 -9.749 55.924 1.00 42.28 200 ASN A N 1
ATOM 1582 C CA . ASN A 1 200 ? -5.947 -11.204 55.974 1.00 42.28 200 ASN A CA 1
ATOM 1583 C C . ASN A 1 200 ? -7.219 -11.775 56.615 1.00 42.28 200 ASN A C 1
ATOM 1585 O O . ASN A 1 200 ? -7.657 -11.294 57.661 1.00 42.28 200 ASN A O 1
ATOM 1589 N N . LEU A 1 201 ? -7.744 -12.853 56.039 1.00 49.00 201 LEU A N 1
ATOM 1590 C CA . LEU A 1 201 ? -8.641 -13.786 56.716 1.00 49.00 201 LEU A CA 1
ATOM 1591 C C . LEU A 1 201 ? -8.174 -15.204 56.371 1.00 49.00 201 LEU A C 1
ATOM 1593 O O . LEU A 1 201 ? -8.451 -15.731 55.297 1.00 49.00 201 LEU A O 1
ATOM 1597 N N . GLU A 1 202 ? -7.389 -15.765 57.291 1.00 44.25 202 GLU A N 1
ATOM 1598 C CA . GLU A 1 202 ? -7.041 -17.182 57.367 1.00 44.25 202 GLU A CA 1
ATOM 1599 C C . GLU A 1 202 ? -8.279 -18.017 57.705 1.00 44.25 202 GLU A C 1
ATOM 1601 O O . GLU A 1 202 ? -8.985 -17.704 58.663 1.00 44.25 202 GLU A O 1
ATOM 1606 N N . VAL A 1 203 ? -8.456 -19.140 57.002 1.00 45.59 203 VAL A N 1
ATOM 1607 C CA . VAL A 1 203 ? -8.958 -20.396 57.580 1.00 45.59 203 VAL A CA 1
ATOM 1608 C C . VAL A 1 203 ? -8.205 -21.565 56.922 1.00 45.59 203 VAL A C 1
ATOM 1610 O O . VAL A 1 203 ? -8.340 -21.779 55.721 1.00 45.59 203 VAL A O 1
ATOM 1613 N N . ASN A 1 204 ? -7.378 -22.237 57.739 1.00 40.25 204 ASN A N 1
ATOM 1614 C CA . ASN A 1 204 ? -7.062 -23.681 57.855 1.00 40.25 204 ASN A CA 1
ATOM 1615 C C . ASN A 1 204 ? -7.566 -24.641 56.740 1.00 40.25 204 ASN A C 1
ATOM 1617 O O . ASN A 1 204 ? -8.693 -24.520 56.286 1.00 40.25 204 ASN A O 1
ATOM 1621 N N . GLU A 1 205 ? -6.877 -25.717 56.327 1.00 46.84 205 GLU A N 1
ATOM 1622 C CA . GLU A 1 205 ? -6.079 -26.673 57.112 1.00 46.84 205 GLU A CA 1
ATOM 1623 C C . GLU A 1 205 ? -5.369 -27.712 56.189 1.00 46.84 205 GLU A C 1
ATOM 1625 O O . GLU A 1 205 ? -5.885 -28.046 55.125 1.00 46.84 205 GLU A O 1
ATOM 1630 N N . GLN A 1 206 ? -4.260 -28.288 56.684 1.00 39.97 206 GLN A N 1
ATOM 1631 C CA . GLN A 1 206 ? -3.649 -29.605 56.360 1.00 39.97 206 GLN A CA 1
ATOM 1632 C C . GLN A 1 206 ? -2.879 -29.805 55.031 1.00 39.97 206 GLN A C 1
ATOM 1634 O O . GLN A 1 206 ? -3.449 -30.123 53.992 1.00 39.97 206 GLN A O 1
ATOM 1639 N N . ASN A 1 207 ? -1.539 -29.852 55.100 1.00 42.03 207 ASN A N 1
ATOM 1640 C CA . ASN A 1 207 ? -0.812 -31.129 55.236 1.00 42.03 207 ASN A CA 1
ATOM 1641 C C . ASN A 1 207 ? 0.711 -30.942 55.356 1.00 42.03 207 ASN A C 1
ATOM 1643 O O . ASN A 1 207 ? 1.312 -30.071 54.736 1.00 42.03 207 ASN A O 1
ATOM 1647 N N . ALA A 1 208 ? 1.299 -31.785 56.203 1.00 48.06 208 ALA A N 1
ATOM 1648 C CA . ALA A 1 208 ? 2.706 -31.834 56.572 1.00 48.06 208 ALA A CA 1
ATOM 1649 C C . ALA A 1 208 ? 3.607 -32.382 55.450 1.00 48.06 208 ALA A C 1
ATOM 1651 O O . ALA A 1 208 ? 3.185 -33.267 54.707 1.00 48.06 208 ALA A O 1
ATOM 1652 N N . ASN A 1 209 ? 4.851 -31.891 55.372 1.00 47.38 209 ASN A N 1
ATOM 1653 C CA . ASN A 1 209 ? 6.063 -32.706 55.557 1.00 47.38 209 ASN A CA 1
ATOM 1654 C C . ASN A 1 209 ? 7.359 -31.868 55.436 1.00 47.38 209 ASN A C 1
ATOM 1656 O O . ASN A 1 209 ? 7.532 -31.114 54.486 1.00 47.38 209 ASN A O 1
ATOM 1660 N N . GLU A 1 210 ? 8.231 -32.073 56.432 1.00 47.34 210 GLU A N 1
ATOM 1661 C CA . GLU A 1 210 ? 9.710 -32.146 56.389 1.00 47.34 210 GLU A CA 1
ATOM 1662 C C . GLU A 1 210 ? 10.507 -30.892 55.953 1.00 47.34 210 GLU A C 1
ATOM 1664 O O . GLU A 1 210 ? 10.515 -30.458 54.810 1.00 47.34 210 GLU A O 1
ATOM 1669 N N . GLU A 1 211 ? 11.097 -30.173 56.917 1.00 47.78 211 GLU A N 1
ATOM 1670 C CA . GLU A 1 211 ? 12.520 -30.284 57.311 1.00 47.78 211 GLU A CA 1
ATOM 1671 C C . GLU A 1 211 ? 13.523 -29.924 56.201 1.00 47.78 211 GLU A C 1
ATOM 1673 O O . GLU A 1 211 ? 13.907 -30.764 55.400 1.00 47.78 211 GLU A O 1
ATOM 1678 N N . THR A 1 212 ? 14.039 -28.687 56.203 1.00 44.59 212 THR A N 1
ATOM 1679 C CA . THR A 1 212 ? 15.451 -28.355 56.520 1.00 44.59 212 THR A CA 1
ATOM 1680 C C . THR A 1 212 ? 15.837 -26.946 56.049 1.00 44.59 212 THR A C 1
ATOM 1682 O O . THR A 1 212 ? 15.558 -26.528 54.934 1.00 44.59 212 THR A O 1
ATOM 1685 N N . GLY A 1 213 ? 16.612 -26.250 56.887 1.00 42.03 213 GLY A N 1
ATOM 1686 C CA . GLY A 1 213 ? 17.769 -25.510 56.375 1.00 42.03 213 GLY A CA 1
ATOM 1687 C C . GLY A 1 213 ? 17.589 -24.030 56.054 1.00 42.03 213 GLY A C 1
ATOM 1688 O O . GLY A 1 213 ? 17.689 -23.609 54.909 1.00 42.03 213 GLY A O 1
ATOM 1689 N N . CYS A 1 214 ? 17.488 -23.216 57.102 1.00 51.03 214 CYS A N 1
ATOM 1690 C CA . CYS A 1 214 ? 17.789 -21.789 57.063 1.00 51.03 214 CYS A CA 1
ATOM 1691 C C . CYS A 1 214 ? 19.245 -21.554 56.601 1.00 51.03 214 CYS A C 1
ATOM 1693 O O . CYS A 1 214 ? 20.184 -21.835 57.349 1.00 51.03 214 CYS A O 1
ATOM 1695 N N . LYS A 1 215 ? 19.447 -21.019 55.390 1.00 46.16 215 LYS A N 1
ATOM 1696 C CA . LYS A 1 215 ? 20.702 -20.363 54.987 1.00 46.16 215 LYS A CA 1
ATOM 1697 C C . LYS A 1 215 ? 20.394 -19.078 54.221 1.00 46.16 215 LYS A C 1
ATOM 1699 O O . LYS A 1 215 ? 19.888 -19.107 53.106 1.00 46.16 215 LYS A O 1
ATOM 1704 N N . ARG A 1 216 ? 20.716 -17.949 54.857 1.00 53.16 216 ARG A N 1
ATOM 1705 C CA . ARG A 1 216 ? 20.822 -16.635 54.213 1.00 53.16 216 ARG A CA 1
ATOM 1706 C C . ARG A 1 216 ? 21.955 -16.681 53.179 1.00 53.16 216 ARG A C 1
ATOM 1708 O O . ARG A 1 216 ? 23.040 -17.138 53.545 1.00 53.16 216 ARG A O 1
ATOM 1715 N N . PRO A 1 217 ? 21.759 -16.188 51.949 1.00 60.22 217 PRO A N 1
ATOM 1716 C CA . PRO A 1 217 ? 22.872 -15.889 51.058 1.00 60.22 217 PRO A CA 1
ATOM 1717 C C . PRO A 1 217 ? 23.691 -14.719 51.626 1.00 60.22 217 PRO A C 1
ATOM 1719 O O . PRO A 1 217 ? 23.126 -13.717 52.066 1.00 60.22 217 PRO A O 1
ATOM 1722 N N . LEU A 1 218 ? 25.015 -14.879 51.658 1.00 58.44 218 LEU A N 1
ATOM 1723 C CA . LEU A 1 218 ? 25.988 -13.818 51.932 1.00 58.44 218 LEU A CA 1
ATOM 1724 C C . LEU A 1 218 ? 26.089 -12.873 50.715 1.00 58.44 218 LEU A C 1
ATOM 1726 O O . LEU A 1 218 ? 25.916 -13.343 49.590 1.00 58.44 218 LEU A O 1
ATOM 1730 N N . PRO A 1 219 ? 26.370 -11.571 50.910 1.00 62.34 219 PRO A N 1
ATOM 1731 C CA . PRO A 1 219 ? 26.460 -10.601 49.829 1.00 62.34 219 PRO A CA 1
ATOM 1732 C C . PRO A 1 219 ? 27.910 -10.494 49.340 1.00 62.34 219 PRO A C 1
ATOM 1734 O O . PRO A 1 219 ? 28.681 -9.687 49.848 1.00 62.34 219 PRO A O 1
ATOM 1737 N N . GLU A 1 220 ? 28.285 -11.304 48.358 1.00 59.47 220 GLU A N 1
ATOM 1738 C CA . GLU A 1 220 ? 29.547 -11.160 47.617 1.00 59.47 220 GLU A CA 1
ATOM 1739 C C . GLU A 1 220 ? 29.255 -11.302 46.122 1.00 59.47 220 GLU A C 1
ATOM 1741 O O . GLU A 1 220 ? 29.613 -12.287 45.494 1.00 59.47 220 GLU A O 1
ATOM 1746 N N . ASP A 1 221 ? 28.502 -10.342 45.587 1.00 60.19 221 ASP A N 1
ATOM 1747 C CA . ASP A 1 221 ? 28.564 -9.940 44.176 1.00 60.19 221 ASP A CA 1
ATOM 1748 C C . ASP A 1 221 ? 27.778 -8.631 44.033 1.00 60.19 221 ASP A C 1
ATOM 1750 O O . ASP A 1 221 ? 26.613 -8.579 43.633 1.00 60.19 221 ASP A O 1
ATOM 1754 N N . VAL A 1 222 ? 28.406 -7.542 44.480 1.00 58.12 222 VAL A N 1
ATOM 1755 C CA . VAL A 1 222 ? 27.974 -6.199 44.097 1.00 58.12 222 VAL A CA 1
ATOM 1756 C C . VAL A 1 222 ? 28.488 -6.000 42.681 1.00 58.12 222 VAL A C 1
ATOM 1758 O O . VAL A 1 222 ? 29.679 -5.802 42.463 1.00 58.12 222 VAL A O 1
ATOM 1761 N N . VAL A 1 223 ? 27.585 -6.122 41.716 1.00 60.97 223 VAL A N 1
ATOM 1762 C CA . VAL A 1 223 ? 27.853 -5.735 40.336 1.00 60.97 223 VAL A CA 1
ATOM 1763 C C . VAL A 1 223 ? 27.900 -4.210 40.312 1.00 60.97 223 VAL A C 1
ATOM 1765 O O . VAL A 1 223 ? 26.898 -3.563 40.622 1.00 60.97 223 VAL A O 1
ATOM 1768 N N . ASP A 1 224 ? 29.058 -3.641 39.979 1.00 61.47 224 ASP A N 1
ATOM 1769 C CA . ASP A 1 224 ? 29.193 -2.210 39.713 1.00 61.47 224 ASP A CA 1
ATOM 1770 C C . ASP A 1 224 ? 28.269 -1.840 38.544 1.00 61.47 224 ASP A C 1
ATOM 1772 O O . ASP A 1 224 ? 28.476 -2.249 37.398 1.00 61.47 224 ASP A O 1
ATOM 1776 N N . ILE A 1 225 ? 27.216 -1.078 38.841 1.00 61.16 225 ILE A N 1
ATOM 1777 C CA . ILE A 1 225 ? 26.369 -0.458 37.825 1.00 61.16 225 ILE A CA 1
ATOM 1778 C C . ILE A 1 225 ? 27.156 0.742 37.303 1.00 61.16 225 ILE A C 1
ATOM 1780 O O . ILE A 1 225 ? 27.187 1.801 37.926 1.00 61.16 225 ILE A O 1
ATOM 1784 N N . VAL A 1 226 ? 27.849 0.542 36.185 1.00 62.25 226 VAL A N 1
ATOM 1785 C CA . VAL A 1 226 ? 28.490 1.617 35.427 1.00 62.25 226 VAL A CA 1
ATOM 1786 C C . VAL A 1 226 ? 27.383 2.461 34.801 1.00 62.25 226 VAL A C 1
ATOM 1788 O O . VAL A 1 226 ? 26.714 2.025 33.864 1.00 62.25 226 VAL A O 1
ATOM 1791 N N . ASP A 1 227 ? 27.180 3.648 35.360 1.00 59.94 227 ASP A N 1
ATOM 1792 C CA . ASP A 1 227 ? 26.281 4.667 34.835 1.00 59.94 227 ASP A CA 1
ATOM 1793 C C . ASP A 1 227 ? 26.928 5.303 33.597 1.00 59.94 227 ASP A C 1
ATOM 1795 O O . ASP A 1 227 ? 27.873 6.085 33.692 1.00 59.94 227 ASP A O 1
ATOM 1799 N N . SER A 1 228 ? 26.482 4.871 32.418 1.00 62.16 228 SER A N 1
ATOM 1800 C CA . SER A 1 228 ? 26.936 5.351 31.108 1.00 62.16 228 SER A CA 1
ATOM 1801 C C . SER A 1 228 ? 26.134 6.586 30.679 1.00 62.16 228 SER A C 1
ATOM 1803 O O . SER A 1 228 ? 25.682 6.668 29.534 1.00 62.16 228 SER A O 1
ATOM 1805 N N . ASP A 1 229 ? 25.978 7.556 31.578 1.00 62.53 229 ASP A N 1
ATOM 1806 C CA . ASP A 1 229 ? 25.496 8.909 31.272 1.00 62.53 229 ASP A CA 1
ATOM 1807 C C . ASP A 1 229 ? 26.590 9.717 30.533 1.00 62.53 229 ASP A C 1
ATOM 1809 O O . ASP A 1 229 ? 26.953 10.834 30.898 1.00 62.53 229 ASP A O 1
ATOM 1813 N N . ASP A 1 230 ? 27.134 9.132 29.460 1.00 63.91 230 ASP A N 1
ATOM 1814 C CA . ASP A 1 230 ? 27.989 9.812 28.490 1.00 63.91 230 ASP A CA 1
ATOM 1815 C C . ASP A 1 230 ? 27.105 10.678 27.576 1.00 63.91 230 ASP A C 1
ATOM 1817 O O . ASP A 1 230 ? 26.571 10.249 26.550 1.00 63.91 230 ASP A O 1
ATOM 1821 N N . ASP A 1 231 ? 26.928 11.921 28.018 1.00 61.56 231 ASP A N 1
ATOM 1822 C CA . ASP A 1 231 ? 26.970 13.156 27.236 1.00 61.56 231 ASP A CA 1
ATOM 1823 C C . ASP A 1 231 ? 26.782 13.017 25.712 1.00 61.56 231 ASP A C 1
ATOM 1825 O O . ASP A 1 231 ? 27.733 12.990 24.920 1.00 61.56 231 ASP A O 1
ATOM 1829 N N . HIS A 1 232 ? 25.530 13.080 25.262 1.00 58.56 232 HIS A N 1
ATOM 1830 C CA . HIS A 1 232 ? 25.218 13.567 23.920 1.00 58.56 232 HIS A CA 1
ATOM 1831 C C . HIS A 1 232 ? 24.431 14.878 24.022 1.00 58.56 232 HIS A C 1
ATOM 1833 O O . HIS A 1 232 ? 23.301 14.879 24.516 1.00 58.56 232 HIS A O 1
ATOM 1839 N N . PRO A 1 233 ? 24.995 16.015 23.565 1.00 68.31 233 PRO A N 1
ATOM 1840 C CA . PRO A 1 233 ? 24.257 17.266 23.536 1.00 68.31 233 PRO A CA 1
ATOM 1841 C C . PRO A 1 233 ? 23.082 17.152 22.553 1.00 68.31 233 PRO A C 1
ATOM 1843 O O . PRO A 1 233 ? 23.197 16.478 21.522 1.00 68.31 233 PRO A O 1
ATOM 1846 N N . PRO A 1 234 ? 21.948 17.820 22.826 1.00 57.34 234 PRO A N 1
ATOM 1847 C CA . PRO A 1 234 ? 20.814 17.796 21.922 1.00 57.34 234 PRO A CA 1
ATOM 1848 C C . PRO A 1 234 ? 21.215 18.479 20.614 1.00 57.34 234 PRO A C 1
ATOM 1850 O O . PRO A 1 234 ? 21.560 19.659 20.586 1.00 57.34 234 PRO A O 1
ATOM 1853 N N . HIS A 1 235 ? 21.168 17.730 19.514 1.00 48.91 235 HIS A N 1
ATOM 1854 C CA . HIS A 1 235 ? 21.218 18.323 18.189 1.00 48.91 235 HIS A CA 1
ATOM 1855 C C . HIS A 1 235 ? 20.010 19.249 18.021 1.00 48.91 235 HIS A C 1
ATOM 1857 O O . HIS A 1 235 ? 18.862 18.804 18.034 1.00 48.91 235 HIS A O 1
ATOM 1863 N N . ASP A 1 236 ? 20.291 20.537 17.832 1.00 46.03 236 ASP A N 1
ATOM 1864 C CA . ASP A 1 236 ? 19.346 21.538 17.354 1.00 46.03 236 ASP A CA 1
ATOM 1865 C C . ASP A 1 236 ? 18.696 21.069 16.043 1.00 46.03 236 ASP A C 1
ATOM 1867 O O . ASP A 1 236 ? 19.234 21.251 14.948 1.00 46.03 236 ASP A O 1
ATOM 1871 N N . ILE A 1 237 ? 17.496 20.494 16.132 1.00 45.44 237 ILE A N 1
ATOM 1872 C CA . ILE A 1 237 ? 16.603 20.335 14.982 1.00 45.44 237 ILE A CA 1
ATOM 1873 C C . ILE A 1 237 ? 15.628 21.504 15.008 1.00 45.44 237 ILE A C 1
ATOM 1875 O O . ILE A 1 237 ? 14.460 21.388 15.372 1.00 45.44 237 ILE A O 1
ATOM 1879 N N . CYS A 1 238 ? 16.126 22.657 14.580 1.00 48.41 238 CYS A N 1
ATOM 1880 C CA . CYS A 1 238 ? 15.286 23.767 14.174 1.00 48.41 238 CYS A CA 1
ATOM 1881 C C . CYS A 1 238 ? 15.400 23.908 12.658 1.00 48.41 238 CYS A C 1
ATOM 1883 O O . CYS A 1 238 ? 16.338 24.519 12.159 1.00 48.41 238 CYS A O 1
ATOM 1885 N N . SER A 1 239 ? 14.468 23.301 11.914 1.00 42.16 239 SER A N 1
ATOM 1886 C CA . SER A 1 239 ? 14.138 23.686 10.533 1.00 42.16 239 SER A CA 1
ATOM 1887 C C . SER A 1 239 ? 12.850 23.011 10.062 1.00 42.16 239 SER A C 1
ATOM 1889 O O . SER A 1 239 ? 12.851 21.964 9.420 1.00 42.16 239 SER A O 1
ATOM 1891 N N . VAL A 1 240 ? 11.738 23.668 10.386 1.00 52.28 240 VAL A N 1
ATOM 1892 C CA . VAL A 1 240 ? 10.529 23.823 9.566 1.00 52.28 240 VAL A CA 1
ATOM 1893 C C . VAL A 1 240 ? 10.612 23.154 8.181 1.00 52.28 240 VAL A C 1
ATOM 1895 O O . VAL A 1 240 ? 11.098 23.743 7.216 1.00 52.28 240 VAL A O 1
ATOM 1898 N N . LYS A 1 241 ? 10.023 21.965 8.032 1.00 50.56 241 LYS A N 1
ATOM 1899 C CA . LYS A 1 241 ? 9.549 21.474 6.731 1.00 50.56 241 LYS A CA 1
ATOM 1900 C C . LYS A 1 241 ? 8.091 21.059 6.846 1.00 50.56 241 LYS A C 1
ATOM 1902 O O . LYS A 1 241 ? 7.749 19.934 7.169 1.00 50.56 241 LYS A O 1
ATOM 1907 N N . LYS A 1 242 ? 7.258 22.071 6.595 1.00 50.97 242 LYS A N 1
ATOM 1908 C CA . LYS A 1 242 ? 5.885 22.035 6.084 1.00 50.97 242 LYS A CA 1
ATOM 1909 C C . LYS A 1 242 ? 5.403 20.619 5.741 1.00 50.97 242 LYS A C 1
ATOM 1911 O O . LYS A 1 242 ? 5.819 20.063 4.726 1.00 50.97 242 LYS A O 1
ATOM 1916 N N . HIS A 1 243 ? 4.444 20.114 6.515 1.00 45.50 243 HIS A N 1
ATOM 1917 C CA . HIS A 1 243 ? 3.487 19.133 6.016 1.00 45.50 243 HIS A CA 1
ATOM 1918 C C . HIS A 1 243 ? 2.768 19.760 4.816 1.00 45.50 243 HIS A C 1
ATOM 1920 O O . HIS A 1 243 ? 1.802 20.507 4.970 1.00 45.50 243 HIS A O 1
ATOM 1926 N N . LYS A 1 244 ? 3.268 19.508 3.603 1.00 54.12 244 LYS A N 1
ATOM 1927 C CA . LYS A 1 244 ? 2.458 19.681 2.402 1.00 54.12 244 LYS A CA 1
ATOM 1928 C C . LYS A 1 244 ? 1.393 18.598 2.476 1.00 54.12 244 LYS A C 1
ATOM 1930 O O . LYS A 1 244 ? 1.722 17.414 2.469 1.00 54.12 244 LYS A O 1
ATOM 1935 N N . SER A 1 245 ? 0.135 19.004 2.624 1.00 61.03 245 SER A N 1
ATOM 1936 C CA . SER A 1 245 ? -0.978 18.068 2.522 1.00 61.03 245 SER A CA 1
ATOM 1937 C C . SER A 1 245 ? -0.901 17.367 1.164 1.00 61.03 245 SER A C 1
ATOM 1939 O O . SER A 1 245 ? -0.448 17.958 0.179 1.00 61.03 245 SER A O 1
ATOM 1941 N N . LEU A 1 246 ? -1.340 16.110 1.104 1.00 55.81 246 LEU A N 1
ATOM 1942 C CA . LEU A 1 246 ? -1.399 15.319 -0.130 1.00 55.81 246 LEU A CA 1
ATOM 1943 C C . LEU A 1 246 ? -2.094 16.066 -1.289 1.00 55.81 246 LEU A C 1
ATOM 1945 O O . LEU A 1 246 ? -1.766 15.830 -2.448 1.00 55.81 246 LEU A O 1
ATOM 1949 N N . CYS A 1 247 ? -2.957 17.044 -0.993 1.00 54.31 247 CYS A N 1
ATOM 1950 C CA . CYS A 1 247 ? -3.583 17.909 -1.993 1.00 54.31 247 CYS A CA 1
ATOM 1951 C C . CYS A 1 247 ? -2.585 18.828 -2.730 1.00 54.31 247 CYS A C 1
ATOM 1953 O O . CYS A 1 247 ? -2.737 19.039 -3.929 1.00 54.31 247 CYS A O 1
ATOM 1955 N N . GLN A 1 248 ? -1.524 19.319 -2.076 1.00 55.88 248 GLN A N 1
ATOM 1956 C CA . GLN A 1 248 ? -0.506 20.163 -2.729 1.00 55.88 248 GLN A CA 1
ATOM 1957 C C . GLN A 1 248 ? 0.458 19.373 -3.624 1.00 55.88 248 GLN A C 1
ATOM 1959 O O . GLN A 1 248 ? 1.076 19.952 -4.517 1.00 55.88 248 GLN A O 1
ATOM 1964 N N . LEU A 1 249 ? 0.603 18.061 -3.408 1.00 59.12 249 LEU A N 1
ATOM 1965 C CA . LEU A 1 249 ? 1.419 17.210 -4.278 1.00 59.12 249 LEU A CA 1
ATOM 1966 C C . LEU A 1 249 ? 0.708 16.946 -5.619 1.00 59.12 249 LEU A C 1
ATOM 1968 O O . LEU A 1 249 ? 1.356 16.908 -6.662 1.00 59.12 249 LEU A O 1
ATOM 1972 N N . ILE A 1 250 ? -0.626 16.854 -5.601 1.00 61.75 250 ILE A N 1
ATOM 1973 C CA . ILE A 1 250 ? -1.455 16.644 -6.799 1.00 61.75 250 ILE A CA 1
ATOM 1974 C C . ILE A 1 250 ? -1.500 17.907 -7.682 1.00 61.75 250 ILE A C 1
ATOM 1976 O O . ILE A 1 250 ? -1.433 17.804 -8.911 1.00 61.75 250 ILE A O 1
ATOM 1980 N N . GLU A 1 251 ? -1.508 19.106 -7.089 1.00 59.47 251 GLU A N 1
ATOM 1981 C CA . GLU A 1 251 ? -1.410 20.364 -7.851 1.00 59.47 251 GLU A CA 1
ATOM 1982 C C . GLU A 1 251 ? -0.033 20.563 -8.501 1.00 59.47 251 GLU A C 1
ATOM 1984 O O . GLU A 1 251 ? 0.052 21.099 -9.604 1.00 59.47 251 GLU A O 1
ATOM 1989 N N . HIS A 1 252 ? 1.047 20.088 -7.874 1.00 55.31 252 HIS A N 1
ATOM 1990 C CA . HIS A 1 252 ? 2.397 20.238 -8.424 1.00 55.31 252 HIS A CA 1
ATOM 1991 C C . HIS A 1 252 ? 2.676 19.303 -9.608 1.00 55.31 252 HIS A C 1
ATOM 1993 O O . HIS A 1 252 ? 3.444 19.658 -10.497 1.00 55.31 252 HIS A O 1
ATOM 1999 N N . ILE A 1 253 ? 2.046 18.126 -9.649 1.00 59.66 253 ILE A N 1
ATOM 2000 C CA . ILE A 1 253 ? 2.132 17.225 -10.810 1.00 59.66 253 ILE A CA 1
ATOM 2001 C C . ILE A 1 253 ? 1.254 17.755 -11.955 1.00 59.66 253 ILE A C 1
ATOM 2003 O O . ILE A 1 253 ? 1.631 17.650 -13.119 1.00 59.66 253 ILE A O 1
ATOM 2007 N N . SER A 1 254 ? 0.133 18.412 -11.639 1.00 55.22 254 SER A N 1
ATOM 2008 C CA . SER A 1 254 ? -0.739 19.016 -12.655 1.00 55.22 254 SER A CA 1
ATOM 2009 C C . SER A 1 254 ? -0.154 20.301 -13.263 1.00 55.22 254 SER A C 1
ATOM 2011 O O . SER A 1 254 ? -0.349 20.549 -14.452 1.00 55.22 254 SER A O 1
ATOM 2013 N N . SER A 1 255 ? 0.612 21.096 -12.504 1.00 50.16 255 SER A N 1
ATOM 2014 C CA . SER A 1 255 ? 1.188 22.367 -12.984 1.00 50.16 255 SER A CA 1
ATOM 2015 C C . SER A 1 255 ? 2.505 22.235 -13.758 1.00 50.16 255 SER A C 1
ATOM 2017 O O . SER A 1 255 ? 2.855 23.137 -14.516 1.00 50.16 255 SER A O 1
ATOM 2019 N N . VAL A 1 256 ? 3.210 21.102 -13.655 1.00 48.91 256 VAL A N 1
ATOM 2020 C CA . VAL A 1 256 ? 4.453 20.847 -14.419 1.00 48.91 256 VAL A CA 1
ATOM 2021 C C . VAL A 1 256 ? 4.179 20.511 -15.898 1.00 48.91 256 VAL A C 1
ATOM 2023 O O . VAL A 1 256 ? 5.099 20.473 -16.709 1.00 48.91 256 VAL A O 1
ATOM 2026 N N . SER A 1 257 ? 2.910 20.379 -16.296 1.00 48.97 257 SER A N 1
ATOM 2027 C CA . SER A 1 257 ? 2.514 20.090 -17.684 1.00 48.97 257 SER A CA 1
ATOM 2028 C C . SER A 1 257 ? 2.444 21.320 -18.605 1.00 48.97 257 SER A C 1
ATOM 2030 O O . SER A 1 257 ? 2.273 21.155 -19.808 1.00 48.97 257 SER A O 1
ATOM 2032 N N . CYS A 1 258 ? 2.575 22.548 -18.086 1.00 48.31 258 CYS A N 1
ATOM 2033 C CA . CYS A 1 258 ? 2.371 23.769 -18.878 1.00 48.31 258 CYS A CA 1
ATOM 2034 C C . CYS A 1 258 ? 3.387 24.865 -18.530 1.00 48.31 258 CYS A C 1
ATOM 2036 O O . CYS A 1 258 ? 3.027 25.890 -17.960 1.00 48.31 258 CYS A O 1
ATOM 2038 N N . SER A 1 259 ? 4.665 24.672 -18.861 1.00 44.00 259 SER A N 1
ATOM 2039 C CA . SER A 1 259 ? 5.658 25.761 -18.935 1.00 44.00 259 SER A CA 1
ATOM 2040 C C . SER A 1 259 ? 6.829 25.383 -19.848 1.00 44.00 259 SER A C 1
ATOM 2042 O O . SER A 1 259 ? 7.983 25.366 -19.435 1.00 44.00 259 SER A O 1
ATOM 2044 N N . THR A 1 260 ? 6.546 25.087 -21.118 1.00 45.94 260 THR A N 1
ATOM 2045 C CA . THR A 1 260 ? 7.539 25.241 -22.191 1.00 45.94 260 THR A CA 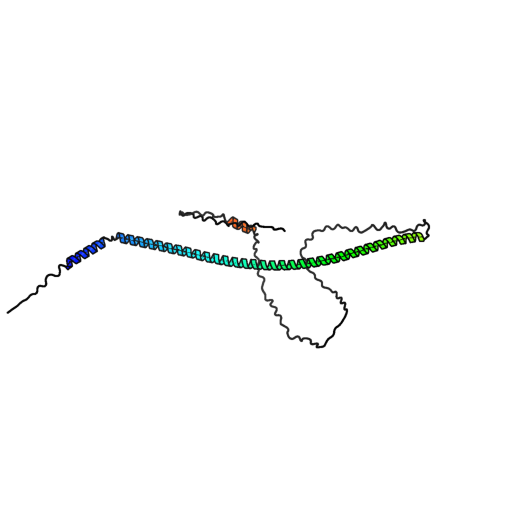1
ATOM 2046 C C . THR A 1 260 ? 7.519 26.700 -22.636 1.00 45.94 260 THR A C 1
ATOM 2048 O O . THR A 1 260 ? 6.839 27.069 -23.592 1.00 45.94 260 THR A O 1
ATOM 2051 N N . SER A 1 261 ? 8.211 27.557 -21.888 1.00 42.84 261 SER A N 1
ATOM 2052 C CA . SER A 1 261 ? 8.520 28.911 -22.333 1.00 42.84 261 SER A CA 1
ATOM 2053 C C . SER A 1 261 ? 9.556 28.835 -23.450 1.00 42.84 261 SER A C 1
ATOM 2055 O O . SER A 1 261 ? 10.694 28.421 -23.240 1.00 42.84 261 SER A O 1
ATOM 2057 N N . SER A 1 262 ? 9.102 29.232 -24.631 1.00 49.75 262 SER A N 1
ATOM 2058 C CA . SER A 1 262 ? 9.857 29.541 -25.835 1.00 49.75 262 SER A CA 1
ATOM 2059 C C . SER A 1 262 ? 11.095 30.401 -25.552 1.00 49.75 262 SER A C 1
ATOM 2061 O O . SER A 1 262 ? 10.961 31.545 -25.115 1.00 49.75 262 SER A O 1
ATOM 2063 N N . SER A 1 263 ? 12.280 29.890 -25.883 1.00 46.41 263 SER A N 1
ATOM 2064 C CA . SER A 1 263 ? 13.428 30.724 -26.240 1.00 46.41 263 SER A CA 1
ATOM 2065 C C . SER A 1 263 ? 13.702 30.535 -27.727 1.00 46.41 263 SER A C 1
ATOM 2067 O O . SER A 1 263 ? 14.135 29.469 -28.161 1.00 46.41 263 SER A O 1
ATOM 2069 N N . SER A 1 264 ? 13.379 31.570 -28.490 1.00 51.03 264 SER A N 1
ATOM 2070 C CA . SER A 1 264 ? 13.815 31.801 -29.861 1.00 51.03 264 SER A CA 1
ATOM 2071 C C . SER A 1 264 ? 15.341 31.861 -29.927 1.00 51.03 264 SER A C 1
ATOM 2073 O O . SER A 1 264 ? 15.934 32.666 -29.212 1.00 51.03 264 SER A O 1
ATOM 2075 N N . ASP A 1 265 ? 15.964 31.008 -30.737 1.00 48.03 265 ASP A N 1
ATOM 2076 C CA . ASP A 1 265 ? 16.774 31.448 -31.883 1.00 48.03 265 ASP A CA 1
ATOM 2077 C C . ASP A 1 265 ? 17.471 30.266 -32.578 1.00 48.03 265 ASP A C 1
ATOM 2079 O O . ASP A 1 265 ? 17.984 29.351 -31.934 1.00 48.03 265 ASP A O 1
ATOM 2083 N N . S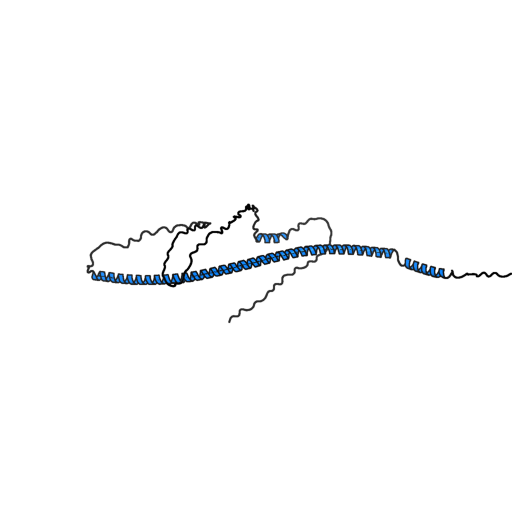ER A 1 266 ? 17.523 30.372 -33.910 1.00 52.53 266 SER A N 1
ATOM 2084 C CA . SER A 1 266 ? 18.218 29.553 -34.921 1.00 52.53 266 SER A CA 1
ATOM 2085 C C . SER A 1 266 ? 17.625 28.185 -35.291 1.00 52.53 266 SER A C 1
ATOM 2087 O O . SER A 1 266 ? 17.983 27.150 -34.738 1.00 52.53 266 SER A O 1
ATOM 2089 N N . ASP A 1 267 ? 16.700 28.238 -36.255 1.00 60.34 267 ASP A N 1
ATOM 2090 C CA . ASP A 1 267 ? 16.744 27.547 -37.555 1.00 60.34 267 ASP A CA 1
ATOM 2091 C C . ASP A 1 267 ? 17.599 26.269 -37.633 1.00 60.34 267 ASP A C 1
ATOM 2093 O O . ASP A 1 267 ? 18.820 26.344 -37.715 1.00 60.34 267 ASP A O 1
ATOM 2097 N N . ASP A 1 268 ? 16.937 25.108 -37.656 1.00 60.38 268 ASP A N 1
ATOM 2098 C CA . ASP A 1 268 ? 17.139 24.089 -38.696 1.00 60.38 268 ASP A CA 1
ATOM 2099 C C . ASP A 1 268 ? 16.077 22.979 -38.568 1.00 60.38 268 ASP A C 1
ATOM 2101 O O . ASP A 1 268 ? 16.092 22.093 -37.713 1.00 60.38 268 ASP A O 1
ATOM 2105 N N . ASP A 1 269 ? 15.111 23.140 -39.457 1.00 53.84 269 ASP A N 1
ATOM 2106 C CA . ASP A 1 269 ? 14.134 22.232 -40.033 1.00 53.84 269 ASP A CA 1
ATOM 2107 C C . ASP A 1 269 ? 14.399 20.703 -40.018 1.00 53.84 269 ASP A C 1
ATOM 2109 O O . ASP A 1 269 ? 15.463 20.208 -40.384 1.00 53.84 269 ASP A O 1
ATOM 2113 N N . MET A 1 270 ? 13.285 19.988 -39.779 1.00 60.09 270 MET A N 1
ATOM 2114 C CA . MET A 1 270 ? 12.900 18.657 -40.295 1.00 60.09 270 MET A CA 1
ATOM 2115 C C . MET A 1 270 ? 13.482 17.399 -39.622 1.00 60.09 270 MET A C 1
ATOM 2117 O O . MET A 1 270 ? 14.523 16.888 -40.013 1.00 60.09 270 MET A O 1
ATOM 2121 N N . ASP A 1 271 ? 12.703 16.801 -38.707 1.00 52.97 271 ASP A N 1
ATOM 2122 C CA . ASP A 1 271 ? 12.092 15.486 -38.981 1.00 52.97 271 ASP A CA 1
ATOM 2123 C C . ASP A 1 271 ? 11.057 15.057 -37.913 1.00 52.97 271 ASP A C 1
ATOM 2125 O O . ASP A 1 271 ? 11.365 14.562 -36.832 1.00 52.97 271 ASP A O 1
ATOM 2129 N N . SER A 1 272 ? 9.787 15.266 -38.263 1.00 57.88 272 SER A N 1
ATOM 2130 C CA . SER A 1 272 ? 8.770 14.211 -38.385 1.00 57.88 272 SER A 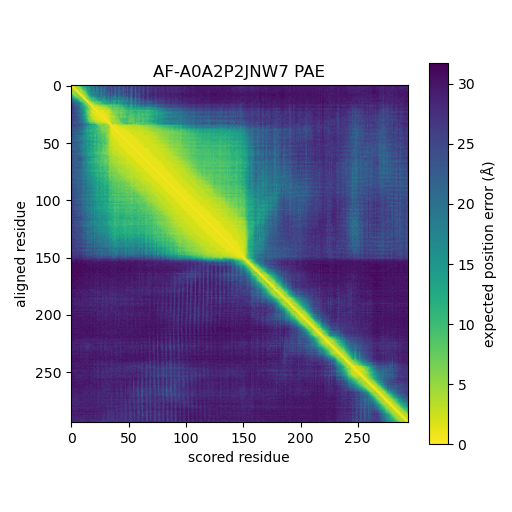CA 1
ATOM 2131 C C . SER A 1 272 ? 8.643 13.157 -37.267 1.00 57.88 272 SER A C 1
ATOM 2133 O O . SER A 1 272 ? 9.172 12.053 -37.344 1.00 57.88 272 SER A O 1
ATOM 2135 N N . LEU A 1 273 ? 7.808 13.493 -36.280 1.00 53.19 273 LEU A N 1
ATOM 2136 C CA . LEU A 1 273 ? 6.637 12.720 -35.823 1.00 53.19 273 LEU A CA 1
ATOM 2137 C C . LEU A 1 273 ? 6.663 11.185 -36.008 1.00 53.19 273 LEU A C 1
ATOM 2139 O O . LEU A 1 273 ? 6.284 10.660 -37.054 1.00 53.19 273 LEU A O 1
ATOM 2143 N N . LEU A 1 274 ? 6.908 10.470 -34.908 1.00 52.84 274 LEU A N 1
ATOM 2144 C CA . LEU A 1 274 ? 6.252 9.190 -34.625 1.00 52.84 274 LEU A CA 1
ATOM 2145 C C . LEU A 1 274 ? 5.608 9.275 -33.236 1.00 52.84 274 LEU A C 1
ATOM 2147 O O . LEU A 1 274 ? 6.209 8.936 -32.218 1.00 52.84 274 LEU A O 1
ATOM 2151 N N . GLU A 1 275 ? 4.369 9.766 -33.217 1.00 46.03 275 GLU A N 1
ATOM 2152 C CA . GLU A 1 275 ? 3.423 9.548 -32.125 1.00 46.03 275 GLU A CA 1
ATOM 2153 C C . GLU A 1 275 ? 3.215 8.039 -31.952 1.00 46.03 275 GLU A C 1
ATOM 2155 O O . GLU A 1 275 ? 2.623 7.372 -32.800 1.00 46.03 275 GLU A O 1
ATOM 2160 N N . ILE A 1 276 ? 3.707 7.487 -30.845 1.00 54.81 276 ILE A N 1
ATOM 2161 C CA . ILE A 1 276 ? 3.325 6.150 -30.392 1.00 54.81 276 ILE A CA 1
ATOM 2162 C C . ILE A 1 276 ? 2.096 6.337 -29.495 1.00 54.81 276 ILE A C 1
ATOM 2164 O O . ILE A 1 276 ? 2.229 6.929 -28.420 1.00 54.81 276 ILE A O 1
ATOM 2168 N N . PRO A 1 277 ? 0.899 5.871 -29.891 1.00 60.28 277 PRO A N 1
ATOM 2169 C CA . PRO A 1 277 ? -0.268 5.991 -29.041 1.00 60.28 277 PRO A CA 1
ATOM 2170 C C . PRO A 1 277 ? -0.134 5.086 -27.813 1.00 60.28 277 PRO A C 1
ATOM 2172 O O . PRO A 1 277 ? 0.208 3.905 -27.893 1.00 60.28 277 PRO A O 1
ATOM 2175 N N . PHE A 1 278 ? -0.438 5.702 -26.675 1.00 45.19 278 PHE A N 1
ATOM 2176 C CA . PHE A 1 278 ? -0.692 5.120 -25.366 1.00 45.19 278 PHE A CA 1
ATOM 2177 C C . PHE A 1 278 ? -1.412 3.761 -25.437 1.00 45.19 278 PHE A C 1
ATOM 2179 O O . PHE A 1 278 ? -2.547 3.659 -25.904 1.00 45.19 278 PHE A O 1
ATOM 2186 N N . LEU A 1 279 ? -0.785 2.727 -24.872 1.00 51.91 279 LEU A N 1
ATOM 2187 C CA . LEU A 1 279 ? -1.463 1.500 -24.458 1.00 51.91 279 LEU A CA 1
ATOM 2188 C C . LEU A 1 279 ? -2.395 1.829 -23.285 1.00 51.91 279 LEU A C 1
ATOM 2190 O O . LEU A 1 279 ? -1.951 2.054 -22.160 1.00 51.91 279 LEU A O 1
ATOM 2194 N N . ALA A 1 280 ? -3.696 1.874 -23.563 1.00 57.53 280 ALA A N 1
ATOM 2195 C CA . ALA A 1 280 ? -4.731 1.961 -22.543 1.00 57.53 280 ALA A CA 1
ATOM 2196 C C . ALA A 1 280 ? -4.752 0.684 -21.671 1.00 57.53 280 ALA A C 1
ATOM 2198 O O . ALA A 1 280 ? -4.577 -0.422 -22.194 1.00 57.53 280 ALA A O 1
ATOM 2199 N N . PRO A 1 281 ? -5.009 0.795 -20.356 1.00 57.56 281 PRO A N 1
ATOM 2200 C CA . PRO A 1 281 ? -5.194 -0.363 -19.493 1.00 57.56 281 PRO A CA 1
ATOM 2201 C C . PRO A 1 281 ? -6.519 -1.064 -19.822 1.00 57.56 281 PRO A C 1
ATOM 2203 O O . PRO A 1 281 ? -7.598 -0.477 -19.718 1.00 57.56 281 PRO A O 1
ATOM 2206 N N . MET A 1 282 ? -6.443 -2.342 -20.204 1.00 56.97 282 MET A N 1
ATOM 2207 C CA . MET A 1 282 ? -7.619 -3.200 -20.324 1.00 56.97 282 MET A CA 1
ATOM 2208 C C . MET A 1 282 ? -8.239 -3.422 -18.942 1.00 56.97 282 MET A C 1
ATOM 2210 O O . MET A 1 282 ? -7.722 -4.174 -18.116 1.00 56.97 282 MET A O 1
ATOM 2214 N N . PHE A 1 283 ? -9.381 -2.779 -18.713 1.00 53.03 283 PHE A N 1
ATOM 2215 C CA . PHE A 1 283 ? -10.309 -3.119 -17.645 1.00 53.03 283 PHE A CA 1
ATOM 2216 C C . PHE A 1 283 ? -10.840 -4.543 -17.860 1.00 53.03 283 PHE A C 1
ATOM 2218 O O . PHE A 1 283 ? -11.649 -4.790 -18.753 1.00 53.03 283 PHE A O 1
ATOM 2225 N N . LEU A 1 284 ? -10.428 -5.481 -17.007 1.00 56.88 284 LEU A N 1
ATOM 2226 C CA . LEU A 1 284 ? -11.128 -6.752 -16.826 1.00 56.88 284 LEU A CA 1
ATOM 2227 C C . LEU A 1 284 ? -12.344 -6.521 -15.921 1.00 56.88 284 LEU A C 1
ATOM 2229 O O . LEU A 1 284 ? -12.287 -6.672 -14.702 1.00 56.88 284 LEU A O 1
ATOM 2233 N N . GLN A 1 285 ? -13.462 -6.144 -16.538 1.00 52.22 285 GLN A N 1
ATOM 2234 C CA . GLN A 1 285 ? -14.787 -6.352 -15.964 1.00 52.22 285 GLN A CA 1
ATOM 2235 C C . GLN A 1 285 ? -15.188 -7.820 -16.135 1.00 52.22 285 GLN A C 1
ATOM 2237 O O . GLN A 1 285 ? -15.139 -8.363 -17.236 1.00 52.22 285 GLN A O 1
ATOM 2242 N N . GLY A 1 286 ? -15.682 -8.423 -15.055 1.00 46.84 286 GLY A N 1
ATOM 2243 C CA . GLY A 1 286 ? -16.630 -9.529 -15.152 1.00 46.84 286 GLY A CA 1
ATOM 2244 C C . GLY A 1 286 ? -16.241 -10.784 -14.386 1.00 46.84 286 GLY A C 1
ATOM 2245 O O . GLY A 1 286 ? -15.619 -11.685 -14.936 1.00 46.84 286 GLY A O 1
ATOM 2246 N N . LYS A 1 287 ? -16.743 -10.891 -13.152 1.00 57.94 287 LYS A N 1
ATOM 2247 C CA . LYS A 1 287 ? -17.349 -12.127 -12.634 1.00 57.94 287 LYS A CA 1
ATOM 2248 C C . LYS A 1 287 ? -18.342 -11.773 -11.525 1.00 57.94 287 LYS A C 1
ATOM 2250 O O . LYS A 1 287 ? -18.001 -11.651 -10.357 1.00 57.94 287 LYS A O 1
ATOM 2255 N N . GLN A 1 288 ? -19.589 -11.584 -11.943 1.00 58.03 288 GLN A N 1
ATOM 2256 C CA . GLN A 1 288 ? -20.776 -11.718 -11.106 1.00 58.03 288 GLN A CA 1
ATOM 2257 C C . GLN A 1 288 ? -21.272 -13.163 -11.240 1.00 58.03 288 GLN A C 1
ATOM 2259 O O . GLN A 1 288 ? -21.584 -13.591 -12.348 1.00 58.03 288 GLN A O 1
ATOM 2264 N N . ALA A 1 289 ? -21.309 -13.905 -10.134 1.00 53.78 289 ALA A N 1
ATOM 2265 C CA . ALA A 1 289 ? -22.094 -15.126 -9.899 1.00 53.78 289 ALA A CA 1
ATOM 2266 C C . ALA A 1 289 ? -21.675 -15.674 -8.524 1.00 53.78 289 ALA A C 1
ATOM 2268 O O . ALA A 1 289 ? -20.487 -15.731 -8.241 1.00 53.78 289 ALA A O 1
ATOM 2269 N N . LYS A 1 290 ? -22.530 -16.136 -7.619 1.00 58.59 290 LYS A N 1
ATOM 2270 C CA . LYS A 1 290 ? -23.979 -16.347 -7.581 1.00 58.59 290 LYS A CA 1
ATOM 2271 C C . LYS A 1 290 ? -24.290 -16.513 -6.090 1.00 58.59 290 LYS A C 1
ATOM 2273 O O . LYS A 1 290 ? -23.653 -17.328 -5.427 1.00 58.59 290 LYS A O 1
ATOM 2278 N N . THR A 1 291 ? -25.261 -15.779 -5.569 1.00 59.91 291 THR A N 1
ATOM 2279 C CA . THR A 1 291 ? -25.919 -16.122 -4.309 1.00 59.91 291 THR A CA 1
ATOM 2280 C C . THR A 1 291 ? -26.706 -17.414 -4.525 1.00 59.91 291 THR A C 1
ATOM 2282 O O . THR A 1 291 ? -27.583 -17.480 -5.383 1.00 59.91 291 THR A O 1
ATOM 2285 N N . SER A 1 292 ? -26.367 -18.461 -3.775 1.00 62.56 292 SER A N 1
ATOM 2286 C CA . SER A 1 292 ? -27.171 -19.678 -3.679 1.00 62.56 292 SER A CA 1
ATOM 2287 C C . SER A 1 292 ? -27.745 -19.737 -2.273 1.00 62.56 292 SER A C 1
ATOM 2289 O O . SER A 1 292 ? -27.055 -20.117 -1.333 1.00 62.56 292 SER A O 1
ATOM 2291 N N . GLN A 1 293 ? -29.001 -19.318 -2.141 1.00 62.38 293 GLN A N 1
ATOM 2292 C CA . GLN A 1 293 ? -29.848 -19.695 -1.018 1.00 62.38 293 GLN A CA 1
ATOM 2293 C C . GLN A 1 293 ? -30.372 -21.110 -1.267 1.00 62.38 293 GLN A C 1
ATOM 2295 O O . GLN A 1 293 ? -31.019 -21.359 -2.288 1.00 62.38 293 GLN A O 1
ATOM 2300 N N . ARG A 1 294 ? -30.131 -22.010 -0.317 1.00 58.44 294 ARG A N 1
ATOM 2301 C CA . ARG A 1 294 ? -31.115 -22.999 0.114 1.00 58.44 294 ARG A CA 1
ATOM 2302 C C . ARG A 1 294 ? -30.797 -23.455 1.525 1.00 58.44 294 ARG A C 1
ATOM 2304 O O . ARG A 1 294 ? -29.597 -23.677 1.787 1.00 58.44 294 ARG A O 1
#

Radius of gyration: 59.58 Å; Cα contacts (8 Å, |Δi|>4): 2; chains: 1; bounding box: 163×64×168 Å

Organism: Rhizophora mucronata (NCBI:txid61149)

Mean predicted aligned error: 21.93 Å

Foldseek 3Di:
DDDDDDDDPDDDPPPVVVVVVVVVVVVVVVVVVDDPVVVVVVVVVVVVVVVVVVVVVVVVVVVVVVVVVVVVVVVVVVVVVVVVVVVVVVVVVVVVVVVVVVVVVVVVVVVVVVVVVVVVVVVVVVVVVVVVVVVVVVVVVVVVVVVCVVPVPDDPDDDDDDDDPPPPPDDDPPDPPDDPDDDDDDDDDDDDDDDDDDDDDDDDDDDDDDDDDDDDDDDDDPDPPPDPPPDDDDPPPPDDDDPPDPVVVVVVVVVVVDDPDDDDDDDDDDDDDDDDDDDDDDDPDDDDDDDDDD